Protein AF-A0A9W8Y9U1-F1 (afdb_monomer)

Sequence (258 aa):
MAREEGDQTRKAERTRAEEEEQRQRAAAEAEKAAKKREEEEEEVEKRRVAREKAVRAREAQRRAAEQERIATEQKRNEAEERLRQLKEARAEQKSRQAAQRARQEQEQAAAERLRRDREREAEQRSSHRVLRQARWERQAAARERLLRLNILLGEQRQAAPRQKRRPEAERRRQHAEAKSESTVPVRPEFPPQTQTQRSGEECDHRQLLWLWKKGRTDCDVCGKMCAKSSFCCPKCGMAVCQTCKDRLGVHVVKSPMD

Mean predicted aligned error: 19.16 Å

Organism: NCBI:txid798079

Secondary structure (DSSP, 8-state):
-HHHHHHHHHHHHHHHHHHHHHHHHHHHHHHHHHHHHHHHHHHHHHHHHHHHHHHHHHHHHHHHHHHHHHHHHHHHHHHHHHHHHHHHHHHHHHHHHHHHHHHHHHHHHHHHHHHHHHHHHHHHHHHHHHHHHHHHHHHHHHHHHHHHHHHHHHHHHHHHHHHHHHHHHHHHHHHHHHHTT-----PPPPPPP-----------TTSS-PEEEES-EE-TTT--EESSEEEE-TTT--EE-HHHHHHHTPPPPPPTT-

Radius of gyration: 80.62 Å; Cα contacts (8 Å, |Δi|>4): 102; chains: 1; bounding box: 151×54×227 Å

Foldseek 3Di:
DVVVVVVVVVVVVVVVVVVVVVVVVVVVVVVVVVVVVVVVVVVVVVVVVVVVVVVVVVVVVVVVVVVVVVVVVVVVVVVVVVVVVVVVVVVVVVVVVVVVVVVVVVVVVVVVVVVVVVVVVVVVVVVVVVVVVVVVVVVVVVVVVVVVVVVVVVVVVVVVVVVVVVVVVVVVVVVVVVVVPDDDDDDDDDDDDDDDDQPPDPDPPAEAAWDKDAAWDAQPPPRDTDHGIWTAGPRPRHTHDPVVCVVSNHDHDDDPPD

pLDDT: mean 83.18, std 16.84, range [37.16, 98.5]

Structure (mmCIF, N/CA/C/O backbone):
data_AF-A0A9W8Y9U1-F1
#
_entry.id   AF-A0A9W8Y9U1-F1
#
loop_
_atom_site.group_PDB
_atom_site.id
_atom_site.type_symbol
_atom_site.label_atom_id
_atom_site.label_alt_id
_atom_site.label_comp_id
_atom_site.label_asym_id
_atom_site.label_entity_id
_atom_site.label_seq_id
_atom_site.pdbx_PDB_ins_code
_atom_site.Cartn_x
_atom_site.Cartn_y
_atom_site.Cartn_z
_atom_site.occupancy
_atom_site.B_iso_or_equiv
_atom_site.auth_seq_id
_atom_site.auth_comp_id
_atom_site.auth_asym_id
_atom_site.auth_atom_id
_atom_site.pdbx_PDB_model_num
ATOM 1 N N . MET A 1 1 ? -70.776 -7.104 120.347 1.00 49.41 1 MET A N 1
ATOM 2 C CA . MET A 1 1 ? -69.748 -6.238 119.734 1.00 49.41 1 MET A CA 1
ATOM 3 C C . MET A 1 1 ? -68.553 -7.028 119.184 1.00 49.41 1 MET A C 1
ATOM 5 O O . MET A 1 1 ? -68.219 -6.812 118.035 1.00 49.41 1 MET A O 1
ATOM 9 N N . ALA A 1 2 ? -68.012 -8.053 119.863 1.00 51.94 2 ALA A N 1
ATOM 10 C CA . ALA A 1 2 ? -66.892 -8.863 119.327 1.00 51.94 2 ALA A CA 1
ATOM 11 C C . ALA A 1 2 ? -67.174 -9.715 118.054 1.00 51.94 2 ALA A C 1
ATOM 13 O O . ALA A 1 2 ? -66.244 -10.215 117.431 1.00 51.94 2 ALA A O 1
ATOM 14 N N . ARG A 1 3 ? -68.442 -9.917 117.650 1.00 51.28 3 ARG A N 1
ATOM 15 C CA . ARG A 1 3 ? -68.796 -10.656 116.414 1.00 51.28 3 ARG A CA 1
ATOM 16 C C . ARG A 1 3 ? -68.834 -9.776 115.157 1.00 51.28 3 ARG A C 1
ATOM 18 O O . ARG A 1 3 ? -68.636 -10.298 114.070 1.00 51.28 3 ARG A O 1
ATOM 25 N N . GLU A 1 4 ? -69.039 -8.467 115.296 1.00 55.41 4 GLU A N 1
ATOM 26 C CA . GLU A 1 4 ? -69.086 -7.537 114.153 1.00 55.41 4 GLU A CA 1
ATOM 27 C C . GLU A 1 4 ? -67.677 -7.158 113.666 1.00 55.41 4 GLU A C 1
ATOM 29 O O . GLU A 1 4 ? -67.461 -6.992 112.467 1.00 55.41 4 GLU A O 1
ATOM 34 N N . GLU A 1 5 ? -66.687 -7.133 114.563 1.00 55.41 5 GLU A N 1
ATOM 35 C CA . GLU A 1 5 ? -65.272 -6.905 114.225 1.00 55.41 5 GLU A CA 1
ATOM 36 C C . GLU A 1 5 ? -64.649 -8.094 113.458 1.00 55.41 5 GLU A C 1
ATOM 38 O O . GLU A 1 5 ? -63.798 -7.910 112.582 1.00 55.41 5 GLU A O 1
ATOM 43 N N . GLY A 1 6 ? -65.124 -9.320 113.714 1.00 58.50 6 GLY A N 1
ATOM 44 C CA . GLY A 1 6 ? -64.719 -10.536 112.992 1.00 58.50 6 GLY A CA 1
ATOM 45 C C . GLY A 1 6 ? -65.244 -10.625 111.550 1.00 58.50 6 GLY A C 1
ATOM 46 O O . GLY A 1 6 ? -64.582 -11.190 110.680 1.00 58.50 6 GLY A O 1
ATOM 47 N N . ASP A 1 7 ? -66.410 -10.039 111.262 1.00 62.06 7 ASP A N 1
ATOM 48 C CA . ASP A 1 7 ? -66.972 -10.004 109.903 1.00 62.06 7 ASP A CA 1
ATOM 49 C C . ASP A 1 7 ? -66.398 -8.854 109.062 1.00 62.06 7 ASP A C 1
ATOM 51 O O . ASP A 1 7 ? -66.252 -8.987 107.844 1.00 62.06 7 ASP A O 1
ATOM 55 N N . GLN A 1 8 ? -66.011 -7.740 109.692 1.00 67.81 8 GLN A N 1
ATOM 56 C CA . GLN A 1 8 ? -65.302 -6.651 109.012 1.00 67.81 8 GLN A CA 1
ATOM 57 C C . GLN A 1 8 ? -63.874 -7.051 108.611 1.00 67.81 8 GLN A C 1
ATOM 59 O O . GLN A 1 8 ? -63.443 -6.733 107.502 1.00 67.81 8 GLN A O 1
ATOM 64 N N . THR A 1 9 ? -63.169 -7.815 109.450 1.00 70.19 9 THR A N 1
ATOM 65 C CA . THR A 1 9 ? -61.833 -8.348 109.125 1.00 70.19 9 THR A CA 1
ATOM 66 C C . THR A 1 9 ? -61.877 -9.372 107.987 1.00 70.19 9 THR A C 1
ATOM 68 O O . THR A 1 9 ? -61.087 -9.264 107.053 1.00 70.19 9 THR A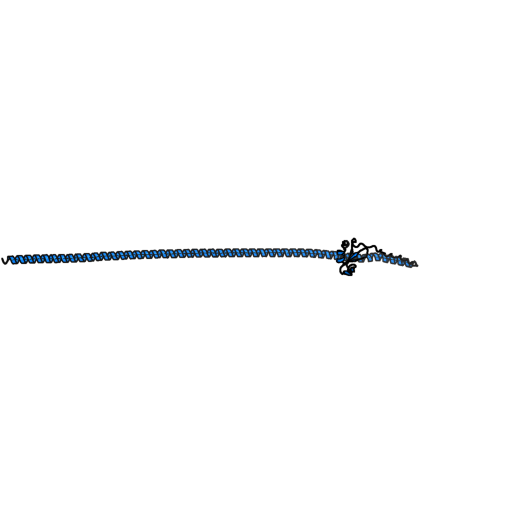 O 1
ATOM 71 N N . ARG A 1 10 ? -62.869 -10.275 107.957 1.00 73.69 10 ARG A N 1
ATOM 72 C CA . ARG A 1 10 ? -63.063 -11.227 106.840 1.00 73.69 10 ARG A CA 1
ATOM 73 C C . ARG A 1 10 ? -63.436 -10.559 105.515 1.00 73.69 10 ARG A C 1
ATOM 75 O O . ARG A 1 10 ? -63.018 -11.023 104.456 1.00 73.69 10 ARG A O 1
ATOM 82 N N . LYS A 1 11 ? -64.224 -9.478 105.547 1.00 78.25 11 LYS A N 1
ATOM 83 C CA . LYS A 1 11 ? -64.520 -8.678 104.346 1.00 78.25 11 LYS A CA 1
ATOM 84 C C . LYS A 1 11 ? -63.275 -7.952 103.837 1.00 78.25 11 LYS A C 1
ATOM 86 O O . LYS A 1 11 ? -63.028 -7.989 102.638 1.00 78.25 11 LYS A O 1
ATOM 91 N N . ALA A 1 12 ? -62.474 -7.375 104.734 1.00 79.06 12 ALA A N 1
ATOM 92 C CA . ALA A 1 12 ? -61.214 -6.722 104.381 1.00 79.06 12 ALA A CA 1
ATOM 93 C C . ALA A 1 12 ? -60.161 -7.706 103.827 1.00 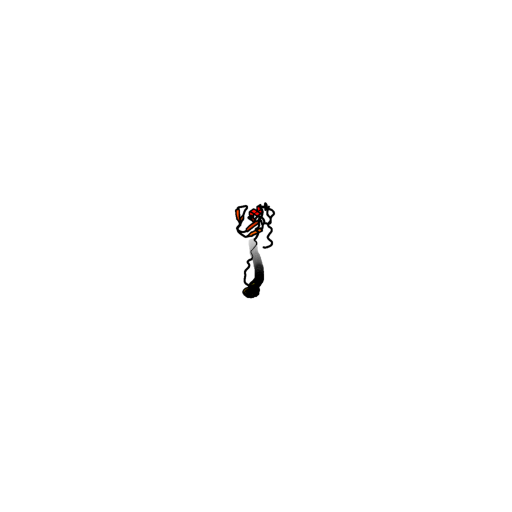79.06 12 ALA A C 1
ATOM 95 O O . ALA A 1 12 ? -59.418 -7.362 102.909 1.00 79.06 12 ALA A O 1
ATOM 96 N N . GLU A 1 13 ? -60.102 -8.938 104.342 1.00 78.50 13 GLU A N 1
ATOM 97 C CA . GLU A 1 13 ? -59.244 -9.998 103.792 1.00 78.50 13 GLU A CA 1
ATOM 98 C C . GLU A 1 13 ? -59.702 -10.453 102.402 1.00 78.50 13 GLU A C 1
ATOM 100 O O . GLU A 1 13 ? -58.865 -10.622 101.518 1.00 78.50 13 GLU A O 1
ATOM 105 N N . ARG A 1 14 ? -61.016 -10.575 102.162 1.00 81.06 14 ARG A N 1
ATOM 106 C CA . ARG A 1 14 ? -61.550 -10.889 100.824 1.00 81.06 14 ARG A CA 1
ATOM 107 C C . ARG A 1 14 ? -61.250 -9.799 99.801 1.00 81.06 14 ARG A C 1
ATOM 109 O O . ARG A 1 14 ? -60.803 -10.126 98.710 1.00 81.06 14 ARG A O 1
ATOM 116 N N . THR A 1 15 ? -61.413 -8.525 100.157 1.00 81.75 15 THR A N 1
ATOM 117 C CA . THR A 1 15 ? -61.074 -7.418 99.247 1.00 81.75 15 THR A CA 1
ATOM 118 C C . THR A 1 15 ? -59.578 -7.363 98.944 1.00 81.75 15 THR A C 1
ATOM 120 O O . THR A 1 15 ? -59.203 -7.095 97.812 1.00 81.75 15 THR A O 1
ATOM 123 N N . ARG A 1 16 ? -58.710 -7.675 99.919 1.00 82.69 16 ARG A N 1
ATOM 124 C CA . ARG A 1 16 ? -57.258 -7.763 99.682 1.00 82.69 16 ARG A CA 1
ATOM 125 C C . ARG A 1 16 ? -56.893 -8.938 98.780 1.00 82.69 16 ARG A C 1
ATOM 127 O O . ARG A 1 16 ? -56.064 -8.763 97.897 1.00 82.69 16 ARG A O 1
ATOM 134 N N . ALA A 1 17 ? -57.528 -10.095 98.964 1.00 84.31 17 ALA A N 1
ATOM 135 C CA . ALA A 1 17 ? -57.327 -11.254 98.098 1.00 84.31 17 ALA A CA 1
ATOM 136 C C . ALA A 1 17 ? -57.801 -10.983 96.657 1.00 84.31 17 ALA A C 1
ATOM 138 O O . ALA A 1 17 ? -57.104 -11.335 95.712 1.00 84.31 17 ALA A O 1
ATOM 139 N N . GLU A 1 18 ? -58.937 -10.302 96.480 1.00 86.25 18 GLU A N 1
ATOM 140 C CA . GLU A 1 18 ? -59.442 -9.890 95.162 1.00 86.25 18 GLU A CA 1
ATOM 141 C C . GLU A 1 18 ? -58.549 -8.825 94.502 1.00 86.25 18 GLU A C 1
ATOM 143 O O . GLU A 1 18 ? -58.272 -8.912 93.306 1.00 86.25 18 GLU A O 1
ATOM 148 N N . GLU A 1 19 ? -58.045 -7.846 95.261 1.00 87.19 19 GLU A N 1
ATOM 149 C CA . GLU A 1 19 ? -57.072 -6.862 94.767 1.00 87.19 19 GLU A CA 1
ATOM 150 C C . GLU A 1 19 ? -55.729 -7.508 94.399 1.00 87.19 19 GLU A C 1
ATOM 152 O O . GLU A 1 19 ? -55.114 -7.126 93.402 1.00 87.19 19 GLU A O 1
ATOM 157 N N . GLU A 1 20 ? -55.260 -8.488 95.171 1.00 86.94 20 GLU A N 1
ATOM 158 C CA . GLU A 1 20 ? -54.034 -9.231 94.882 1.00 86.94 20 GLU A CA 1
ATOM 159 C C . GLU A 1 20 ? -54.205 -10.123 93.647 1.00 86.94 20 GLU A C 1
ATOM 161 O O . GLU A 1 20 ? -53.338 -10.129 92.773 1.00 86.94 20 GLU A O 1
ATOM 166 N N . GLU A 1 21 ? -55.357 -10.780 93.493 1.00 89.25 21 GLU A N 1
ATOM 167 C CA . GLU A 1 21 ? -55.693 -11.546 92.293 1.00 89.25 21 GLU A CA 1
ATOM 168 C C . GLU A 1 21 ? -55.817 -10.638 91.055 1.00 89.25 21 GLU A C 1
ATOM 170 O O . GLU A 1 21 ? -55.305 -10.970 89.982 1.00 89.25 21 GLU A O 1
ATOM 175 N N . GLN A 1 22 ? -56.423 -9.452 91.184 1.00 88.81 22 GLN A N 1
ATOM 176 C CA . GLN A 1 22 ? -56.459 -8.459 90.106 1.00 88.81 22 GLN A CA 1
ATOM 177 C C . GLN A 1 22 ? -55.060 -7.953 89.743 1.00 88.81 22 GLN A C 1
ATOM 179 O O . GLN A 1 22 ? -54.748 -7.837 88.557 1.00 88.81 22 GLN A O 1
ATOM 184 N N . ARG A 1 23 ? -54.190 -7.707 90.730 1.00 88.81 23 ARG A N 1
ATOM 185 C CA . ARG A 1 23 ? -52.787 -7.328 90.490 1.00 88.81 23 ARG A CA 1
ATOM 186 C C . ARG A 1 23 ? -52.011 -8.444 89.799 1.00 88.81 23 ARG A C 1
ATOM 188 O O . ARG A 1 23 ? -51.252 -8.152 88.880 1.00 88.81 23 ARG A O 1
ATOM 195 N N . GLN A 1 24 ? -52.227 -9.704 90.176 1.00 90.06 24 GLN A N 1
ATOM 196 C CA . GLN A 1 24 ? -51.600 -10.856 89.522 1.00 90.06 24 GLN A CA 1
ATOM 197 C C . GLN A 1 24 ? -52.074 -11.017 88.071 1.00 90.06 24 GLN A C 1
ATOM 199 O O . GLN A 1 24 ? -51.258 -11.246 87.180 1.00 90.06 24 GLN A O 1
ATOM 204 N N . ARG A 1 25 ? -53.372 -10.829 87.801 1.00 89.69 25 ARG A N 1
ATOM 205 C CA . ARG A 1 25 ? -53.921 -10.852 86.435 1.00 89.69 25 ARG A CA 1
ATOM 206 C C . ARG A 1 25 ? -53.383 -9.700 85.587 1.00 89.69 25 ARG A C 1
ATOM 208 O O . ARG A 1 25 ? -52.950 -9.941 84.463 1.00 89.69 25 ARG A O 1
ATOM 215 N N . ALA A 1 26 ? -53.341 -8.487 86.137 1.00 90.25 26 ALA A N 1
ATOM 216 C CA . ALA A 1 26 ? -52.780 -7.320 85.460 1.00 90.25 26 ALA A CA 1
ATOM 217 C C . ALA A 1 26 ? -51.275 -7.482 85.184 1.00 90.25 26 ALA A C 1
ATOM 219 O O . ALA A 1 26 ? -50.813 -7.137 84.098 1.00 90.25 26 ALA A O 1
ATOM 220 N N . ALA A 1 27 ? -50.513 -8.057 86.121 1.00 91.62 27 ALA A N 1
ATOM 221 C CA . ALA A 1 27 ? -49.096 -8.360 85.928 1.00 91.62 27 ALA A CA 1
ATOM 222 C C . ALA A 1 27 ? -48.879 -9.415 84.828 1.00 91.62 27 ALA A C 1
ATOM 224 O O . ALA A 1 27 ? -48.052 -9.211 83.942 1.00 91.62 27 ALA A O 1
ATOM 225 N N . ALA A 1 28 ? -49.667 -10.495 84.824 1.00 91.75 28 ALA A N 1
ATOM 226 C CA . ALA A 1 28 ? -49.590 -11.533 83.795 1.00 91.75 28 ALA A CA 1
ATOM 227 C C . ALA A 1 28 ? -50.020 -11.029 82.403 1.00 91.75 28 ALA A C 1
ATOM 229 O O . ALA A 1 28 ? -49.477 -11.463 81.385 1.00 91.75 28 ALA A O 1
ATOM 230 N N . GLU A 1 29 ? -50.993 -10.117 82.330 1.00 91.69 29 GLU A N 1
ATOM 231 C CA . GLU A 1 29 ? -51.394 -9.472 81.076 1.00 91.69 29 GLU A CA 1
ATOM 232 C C . GLU A 1 29 ? -50.320 -8.498 80.575 1.00 91.69 29 GLU A C 1
ATOM 234 O O . GLU A 1 29 ? -49.991 -8.515 79.388 1.00 91.69 29 GLU A O 1
ATOM 239 N N . ALA A 1 30 ? -49.709 -7.719 81.473 1.00 92.88 30 ALA A N 1
ATOM 240 C CA . ALA A 1 30 ? -48.597 -6.834 81.141 1.00 92.88 30 ALA A CA 1
ATOM 241 C C . ALA A 1 30 ? -47.371 -7.612 80.631 1.00 92.88 30 ALA A C 1
ATOM 243 O O . ALA A 1 30 ? -46.763 -7.202 79.643 1.00 92.88 30 ALA A O 1
ATOM 244 N N . GLU A 1 31 ? -47.044 -8.760 81.232 1.00 91.56 31 GLU A N 1
ATOM 245 C CA . GLU A 1 31 ? -45.946 -9.626 80.783 1.00 91.56 31 GLU A CA 1
ATOM 246 C C . GLU A 1 31 ? -46.227 -10.231 79.398 1.00 91.56 31 GLU A C 1
ATOM 248 O O . GLU A 1 31 ? -45.376 -10.183 78.507 1.00 91.56 31 GLU A O 1
ATOM 253 N N . LYS A 1 32 ? -47.452 -10.724 79.161 1.00 94.19 32 LYS A N 1
ATOM 254 C CA . LYS A 1 32 ? -47.872 -11.206 77.832 1.00 94.19 32 LYS A CA 1
ATOM 255 C C . LYS A 1 32 ? -47.839 -10.096 76.782 1.00 94.19 32 LYS A C 1
ATOM 257 O O . LYS A 1 32 ? -47.430 -10.343 75.648 1.00 94.19 32 LYS A O 1
ATOM 262 N N . ALA A 1 33 ? -48.255 -8.884 77.143 1.00 94.31 33 ALA A N 1
ATOM 263 C CA . ALA A 1 33 ? -48.213 -7.730 76.254 1.00 94.31 33 ALA A CA 1
ATOM 264 C C . ALA A 1 33 ? -46.772 -7.300 75.940 1.00 94.31 33 ALA A C 1
ATOM 266 O O . ALA A 1 33 ? -46.481 -6.985 74.787 1.00 94.31 33 ALA A O 1
ATOM 267 N N . ALA A 1 34 ? -45.868 -7.325 76.925 1.00 93.56 34 ALA A N 1
ATOM 268 C CA . ALA A 1 34 ? -44.450 -7.030 76.730 1.00 93.56 34 ALA A CA 1
ATOM 269 C C . ALA A 1 34 ? -43.789 -8.056 75.799 1.00 93.56 34 ALA A C 1
ATOM 271 O O . ALA A 1 34 ? -43.178 -7.672 74.806 1.00 93.56 34 ALA A O 1
ATOM 272 N N . LYS A 1 35 ? -44.013 -9.352 76.045 1.00 94.62 35 LYS A N 1
ATOM 273 C CA . LYS A 1 35 ? -43.464 -10.427 75.212 1.00 94.62 35 LYS A CA 1
ATOM 274 C C . LYS A 1 35 ? -43.963 -10.363 73.767 1.00 94.62 35 LYS A C 1
ATOM 276 O O . LYS A 1 35 ? -43.184 -10.520 72.836 1.00 94.62 35 LYS A O 1
ATOM 281 N N . LYS A 1 36 ? -45.248 -10.054 73.566 1.00 95.25 36 LYS A N 1
ATOM 282 C CA . LYS A 1 36 ? -45.816 -9.878 72.222 1.00 95.25 36 LYS A CA 1
ATOM 283 C C . LYS A 1 36 ? -45.194 -8.692 71.473 1.00 95.25 36 LYS A C 1
ATOM 285 O O . LYS A 1 36 ? -45.015 -8.783 70.264 1.00 95.25 36 LYS A O 1
ATOM 290 N N . ARG A 1 37 ? -44.865 -7.595 72.170 1.00 95.06 37 ARG A N 1
ATOM 291 C CA . ARG A 1 37 ? -44.173 -6.440 71.568 1.00 95.06 37 ARG A CA 1
ATOM 292 C C . ARG A 1 37 ? -42.741 -6.783 71.174 1.00 95.06 37 ARG A C 1
ATOM 294 O O . ARG A 1 37 ? -42.337 -6.436 70.074 1.00 95.06 37 ARG A O 1
ATOM 301 N N . GLU A 1 38 ? -42.015 -7.497 72.028 1.00 94.56 38 GLU A N 1
ATOM 302 C CA . GLU A 1 38 ? -40.649 -7.948 71.734 1.00 94.56 38 GLU A CA 1
ATOM 303 C C . GLU A 1 38 ? -40.611 -8.894 70.519 1.00 94.56 38 GLU A C 1
ATOM 305 O O . GLU A 1 38 ? -39.808 -8.702 69.609 1.00 94.56 38 GLU A O 1
ATOM 310 N N . GLU A 1 39 ? -41.538 -9.856 70.441 1.00 95.38 39 GLU A N 1
ATOM 311 C CA . GLU A 1 39 ? -41.675 -10.754 69.283 1.00 95.38 39 GLU A CA 1
ATOM 312 C C . GLU A 1 39 ? -42.039 -9.993 67.991 1.00 95.38 39 GLU A C 1
ATOM 314 O O . GLU A 1 39 ? -41.527 -10.307 66.913 1.00 95.38 39 GLU A O 1
ATOM 319 N N . GLU A 1 40 ? -42.899 -8.973 68.079 1.00 95.31 40 GLU A N 1
ATOM 320 C CA . GLU A 1 40 ? -43.270 -8.129 66.937 1.00 95.31 40 GLU A CA 1
ATOM 321 C C . GLU A 1 40 ? -42.094 -7.261 66.459 1.00 95.31 40 GLU A C 1
ATOM 323 O O . GLU A 1 40 ? -41.848 -7.167 65.253 1.00 95.31 40 GLU A O 1
ATOM 328 N N . GLU A 1 41 ? -41.321 -6.682 67.380 1.00 96.00 41 GLU A N 1
ATOM 329 C CA . GLU A 1 41 ? -40.096 -5.938 67.068 1.00 96.00 41 GLU A CA 1
ATOM 330 C C . GLU A 1 41 ? -39.037 -6.839 66.417 1.00 96.00 41 GLU A C 1
ATOM 332 O O . GLU A 1 41 ? -38.428 -6.454 65.412 1.00 96.00 41 GLU A O 1
ATOM 337 N N . GLU A 1 42 ? -38.863 -8.068 66.912 1.00 96.19 42 GLU A N 1
ATOM 338 C CA . GLU A 1 42 ? -37.929 -9.033 66.333 1.00 96.19 42 GLU A CA 1
ATOM 339 C C . GLU A 1 42 ? -38.349 -9.456 64.911 1.00 96.19 42 GLU A C 1
ATOM 341 O O . GLU A 1 42 ? -37.510 -9.544 64.009 1.00 96.19 42 GLU A O 1
ATOM 346 N N . GLU A 1 43 ? -39.644 -9.673 64.664 1.00 96.12 43 GLU A N 1
ATOM 347 C CA . GLU A 1 43 ? -40.181 -9.954 63.324 1.00 96.12 43 GLU A CA 1
ATOM 348 C C . GLU A 1 43 ? -39.983 -8.776 62.360 1.00 96.12 43 GLU A C 1
ATOM 350 O O . GLU A 1 43 ? -39.604 -8.968 61.196 1.00 96.12 43 GLU A O 1
ATOM 355 N N . VAL A 1 44 ? -40.201 -7.543 62.825 1.00 96.94 44 VAL A N 1
ATOM 356 C CA . VAL A 1 44 ? -39.961 -6.335 62.025 1.00 96.94 44 VAL A CA 1
ATOM 357 C C . VAL A 1 44 ? -38.478 -6.209 61.674 1.00 96.94 44 VAL A C 1
ATOM 359 O O . VAL A 1 44 ? -38.152 -5.970 60.505 1.00 96.94 44 VAL A O 1
ATOM 362 N N . GLU A 1 45 ? -37.575 -6.443 62.627 1.00 95.94 45 GLU A N 1
ATOM 363 C CA . GLU A 1 45 ? -36.131 -6.380 62.387 1.00 95.94 45 GLU A CA 1
ATOM 364 C C . GLU A 1 45 ? -35.665 -7.498 61.442 1.00 95.94 45 GLU A C 1
ATOM 366 O O . GLU A 1 45 ? -34.951 -7.232 60.469 1.00 95.94 45 GLU A O 1
ATOM 371 N N . LYS A 1 46 ? -36.153 -8.735 61.616 1.00 96.94 46 LYS A N 1
ATOM 372 C CA . LYS A 1 46 ? -35.894 -9.852 60.686 1.00 96.94 46 LYS A CA 1
ATOM 373 C C . LYS A 1 46 ? -36.345 -9.519 59.267 1.00 96.94 46 LYS A C 1
ATOM 375 O O . LYS A 1 46 ? -35.599 -9.748 58.310 1.00 96.94 46 LYS A O 1
ATOM 380 N N . ARG A 1 47 ? -37.534 -8.927 59.106 1.00 96.31 47 ARG A N 1
ATOM 381 C CA . ARG A 1 47 ? -38.040 -8.477 57.798 1.00 96.31 47 ARG A CA 1
ATOM 382 C C . ARG A 1 47 ? -37.195 -7.351 57.213 1.00 96.31 47 ARG A C 1
ATOM 384 O O . ARG A 1 47 ? -36.959 -7.358 56.003 1.00 96.31 47 ARG A O 1
ATOM 391 N N . ARG A 1 48 ? -36.715 -6.409 58.031 1.00 97.00 48 ARG A N 1
ATOM 392 C CA . ARG A 1 48 ? -35.824 -5.326 57.588 1.00 97.00 48 ARG A CA 1
ATOM 393 C C . ARG A 1 48 ? -34.497 -5.881 57.078 1.00 97.00 48 ARG A C 1
ATOM 395 O O . ARG A 1 48 ? -34.123 -5.593 55.942 1.00 97.00 48 ARG A O 1
ATOM 402 N N . VAL A 1 49 ? -33.855 -6.757 57.850 1.00 97.62 49 VAL A N 1
ATOM 403 C CA . VAL A 1 49 ? -32.594 -7.412 57.473 1.00 97.62 49 VAL A CA 1
ATOM 404 C C . VAL A 1 49 ? -32.769 -8.278 56.222 1.00 97.62 49 VAL A C 1
ATOM 406 O O . VAL A 1 49 ? -31.923 -8.248 55.328 1.00 97.62 49 VAL A O 1
ATOM 409 N N . ALA A 1 50 ? -33.872 -9.024 56.103 1.00 96.81 50 ALA A N 1
ATOM 410 C CA . ALA A 1 50 ? -34.161 -9.821 54.911 1.00 96.81 50 ALA A CA 1
ATOM 411 C C . ALA A 1 50 ? -34.342 -8.943 53.661 1.00 96.81 50 ALA A C 1
ATOM 413 O O . ALA A 1 50 ? -33.803 -9.260 52.598 1.00 96.81 50 ALA A O 1
ATOM 414 N N . ARG A 1 51 ? -35.048 -7.811 53.788 1.00 96.44 51 ARG A N 1
ATOM 415 C CA . ARG A 1 51 ? -35.211 -6.835 52.700 1.00 96.44 51 ARG A CA 1
ATOM 416 C C . ARG A 1 51 ? -33.881 -6.204 52.305 1.00 96.44 51 ARG A C 1
ATOM 418 O O . ARG A 1 51 ? -33.584 -6.141 51.116 1.00 96.44 51 ARG A O 1
ATOM 425 N N . GLU A 1 52 ? -33.061 -5.798 53.267 1.00 97.00 52 GLU A N 1
ATOM 426 C CA . GLU A 1 52 ? -31.743 -5.217 52.997 1.00 97.00 52 GLU A CA 1
ATOM 427 C C . GLU A 1 52 ? -30.811 -6.220 52.301 1.00 97.00 52 GLU A C 1
ATOM 429 O O . GLU A 1 52 ? -30.188 -5.893 51.289 1.00 97.00 52 GLU A O 1
ATOM 434 N N . LYS A 1 53 ? -30.778 -7.475 52.769 1.00 97.56 53 LYS A N 1
ATOM 435 C CA . LYS A 1 53 ? -30.032 -8.559 52.111 1.00 97.56 53 LYS A CA 1
ATOM 436 C C . LYS A 1 53 ? -30.527 -8.801 50.685 1.00 97.56 53 LYS A C 1
ATOM 438 O O . LYS A 1 53 ? -29.706 -8.943 49.780 1.00 97.56 53 LYS A O 1
ATOM 443 N N . ALA A 1 54 ? -31.841 -8.796 50.458 1.00 97.69 54 ALA A N 1
ATOM 444 C CA . ALA A 1 54 ? -32.415 -8.959 49.124 1.00 97.69 54 ALA A CA 1
ATOM 445 C C . ALA A 1 54 ? -32.061 -7.791 48.184 1.00 97.69 54 ALA A C 1
ATOM 447 O O . ALA A 1 54 ? -31.764 -8.020 47.010 1.00 97.69 54 ALA A O 1
ATOM 448 N N . VAL A 1 55 ? -32.051 -6.551 48.685 1.00 98.00 55 VAL A N 1
ATOM 449 C CA . VAL A 1 55 ? -31.632 -5.370 47.911 1.00 98.00 55 VAL A CA 1
ATOM 450 C C . VAL A 1 55 ? -30.150 -5.463 47.550 1.00 98.00 55 VAL A C 1
ATOM 452 O O . VAL A 1 55 ? -29.815 -5.350 46.371 1.00 98.00 55 VAL A O 1
ATOM 455 N N . ARG A 1 56 ? -29.274 -5.768 48.516 1.00 97.50 56 ARG A N 1
ATOM 456 C CA . ARG A 1 56 ? -27.830 -5.931 48.270 1.00 97.50 56 ARG A CA 1
ATOM 457 C C . ARG A 1 56 ? -27.530 -7.060 47.285 1.00 97.50 56 ARG A C 1
ATOM 459 O O . ARG A 1 56 ? -26.700 -6.885 46.399 1.00 97.50 56 ARG A O 1
ATOM 466 N N . ALA A 1 57 ? -28.229 -8.192 47.385 1.00 97.44 57 ALA A N 1
ATOM 467 C CA . ALA A 1 57 ? -28.078 -9.299 46.442 1.00 97.44 57 ALA A CA 1
ATOM 468 C C . ALA A 1 57 ? -28.496 -8.903 45.015 1.00 97.44 57 ALA A C 1
ATOM 470 O O . ALA A 1 57 ? -27.784 -9.204 44.058 1.00 97.44 57 ALA A O 1
ATOM 471 N N . ARG A 1 58 ? -29.612 -8.175 44.860 1.00 97.62 58 ARG A N 1
ATOM 472 C CA . ARG A 1 58 ? -30.056 -7.660 43.553 1.00 97.62 58 ARG A CA 1
ATOM 473 C C . ARG A 1 58 ? -29.090 -6.630 42.975 1.00 97.62 58 ARG A C 1
ATOM 475 O O . ARG A 1 58 ? -28.861 -6.627 41.769 1.00 97.62 58 ARG A O 1
ATOM 482 N N . GLU A 1 59 ? -28.528 -5.761 43.805 1.00 97.88 59 GLU A N 1
ATOM 483 C CA . GLU A 1 59 ? -27.539 -4.778 43.364 1.00 97.88 59 GLU A CA 1
ATOM 484 C C . GLU A 1 59 ? -26.231 -5.452 42.929 1.00 97.88 59 GLU A C 1
ATOM 486 O O . GLU A 1 59 ? -25.707 -5.138 41.862 1.00 97.88 59 GLU A O 1
ATOM 491 N N . ALA A 1 60 ? -25.753 -6.442 43.688 1.00 97.69 60 ALA A N 1
ATOM 492 C CA . ALA A 1 60 ? -24.593 -7.245 43.310 1.00 97.69 60 ALA A CA 1
ATOM 493 C C . ALA A 1 60 ? -24.816 -7.977 41.975 1.00 97.69 60 ALA A C 1
ATOM 495 O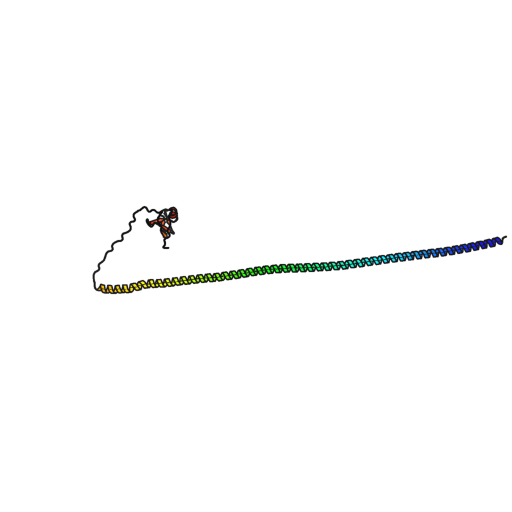 O . ALA A 1 60 ? -23.943 -7.948 41.110 1.00 97.69 60 ALA A O 1
ATOM 496 N N . GLN A 1 61 ? -26.005 -8.556 41.764 1.00 97.12 61 GLN A N 1
ATOM 497 C CA . GLN A 1 61 ? -26.370 -9.175 40.485 1.00 97.12 61 GLN A CA 1
ATOM 498 C C . GLN A 1 61 ? -26.381 -8.169 39.327 1.00 97.12 61 GLN A C 1
ATOM 500 O O . GLN A 1 61 ? -25.886 -8.483 38.247 1.00 97.12 61 GLN A O 1
ATOM 505 N N . ARG A 1 62 ? -26.899 -6.951 39.537 1.00 97.88 62 ARG A N 1
ATOM 506 C CA . ARG A 1 62 ? -26.883 -5.894 38.511 1.00 97.88 62 ARG A CA 1
ATOM 507 C C . ARG A 1 62 ? -25.462 -5.488 38.137 1.00 97.88 62 ARG A C 1
ATOM 509 O O . ARG A 1 62 ? -25.160 -5.432 36.952 1.00 97.88 62 ARG A O 1
ATOM 516 N N . ARG A 1 63 ? -24.593 -5.270 39.128 1.00 97.88 63 ARG A N 1
ATOM 517 C CA . ARG A 1 63 ? -23.183 -4.920 38.894 1.00 97.88 63 ARG A CA 1
ATOM 518 C C . ARG A 1 63 ? -22.439 -6.033 38.155 1.00 97.88 63 ARG A C 1
ATOM 520 O O . ARG A 1 63 ? -21.701 -5.743 37.222 1.00 97.88 63 ARG A O 1
ATOM 527 N N . ALA A 1 64 ? -22.666 -7.295 38.524 1.00 98.12 64 ALA A N 1
ATOM 528 C CA . ALA A 1 64 ? -22.069 -8.434 37.828 1.00 98.12 64 ALA A CA 1
ATOM 529 C C . ALA A 1 64 ? -22.530 -8.515 36.361 1.00 98.12 64 ALA A C 1
ATOM 531 O O . ALA A 1 64 ? -21.702 -8.649 35.464 1.00 98.12 64 ALA A O 1
ATOM 532 N N . ALA A 1 65 ? -23.833 -8.353 36.106 1.00 97.94 65 ALA A N 1
ATOM 533 C CA . ALA A 1 65 ? -24.379 -8.353 34.749 1.00 97.94 65 ALA A CA 1
ATOM 534 C C . ALA A 1 65 ? -23.886 -7.160 33.907 1.00 97.94 65 ALA A C 1
ATOM 536 O O . ALA A 1 65 ? -23.675 -7.289 32.703 1.00 97.94 65 ALA A O 1
ATOM 537 N N . GLU A 1 66 ? -23.694 -5.992 34.519 1.00 97.94 66 GLU A N 1
ATOM 538 C CA . GLU A 1 66 ? -23.127 -4.817 33.854 1.00 97.94 66 GLU A CA 1
ATOM 539 C C . GLU A 1 66 ? -21.650 -5.025 33.499 1.00 97.94 66 GLU A C 1
ATOM 541 O O . GLU A 1 66 ? -21.251 -4.764 32.364 1.00 97.94 66 GLU A O 1
ATOM 546 N N . GLN A 1 67 ? -20.853 -5.576 34.419 1.00 97.94 67 GLN A N 1
ATOM 547 C CA . GLN A 1 67 ? -19.457 -5.929 34.146 1.00 97.94 67 GLN A CA 1
ATOM 548 C C . GLN A 1 67 ? -19.333 -6.964 33.027 1.00 97.94 67 GLN A C 1
ATOM 550 O O . GLN A 1 67 ? -18.456 -6.837 32.174 1.00 97.94 67 GLN A O 1
ATOM 555 N N . GLU A 1 68 ? -20.227 -7.952 32.982 1.00 97.81 68 GLU A N 1
ATOM 556 C CA . GLU A 1 68 ? -20.260 -8.929 31.896 1.00 97.81 68 GLU A CA 1
ATOM 557 C C . GLU A 1 68 ? -20.553 -8.258 30.547 1.00 97.81 68 GLU A C 1
ATOM 559 O O . GLU A 1 68 ? -19.840 -8.504 29.573 1.00 97.81 68 GLU A O 1
ATOM 564 N N . ARG A 1 69 ? -21.526 -7.337 30.490 1.00 98.31 69 ARG A N 1
ATOM 565 C CA . ARG A 1 69 ? -21.821 -6.566 29.271 1.00 98.31 69 ARG A CA 1
ATOM 566 C C . ARG A 1 69 ? -20.611 -5.770 28.801 1.00 98.31 69 ARG A C 1
ATOM 568 O O . ARG A 1 69 ? -20.222 -5.909 27.643 1.00 98.31 69 ARG A O 1
ATOM 575 N N . ILE A 1 70 ? -19.974 -5.022 29.700 1.00 98.00 70 ILE A N 1
ATOM 576 C CA . ILE A 1 70 ? -18.769 -4.245 29.382 1.00 98.00 70 ILE A CA 1
ATOM 577 C C . ILE A 1 70 ? -17.658 -5.169 28.868 1.00 98.00 70 ILE A C 1
ATOM 579 O O . ILE A 1 70 ? -17.056 -4.885 27.836 1.00 98.00 70 ILE A O 1
ATOM 583 N N . ALA A 1 71 ? -17.424 -6.309 29.521 1.00 98.12 71 ALA A N 1
ATOM 584 C CA . ALA A 1 71 ? -16.407 -7.267 29.091 1.00 98.12 71 ALA A CA 1
ATOM 585 C C . ALA A 1 71 ? -16.711 -7.863 27.704 1.00 98.12 71 ALA A C 1
ATOM 587 O O . ALA A 1 71 ? -15.799 -8.059 26.898 1.00 98.12 71 ALA A O 1
ATOM 588 N N . THR A 1 72 ? -17.980 -8.150 27.395 1.00 97.50 72 THR A N 1
ATOM 589 C CA . THR A 1 72 ? -18.372 -8.635 26.061 1.00 97.50 72 THR A CA 1
ATOM 590 C C . THR A 1 72 ? -18.212 -7.564 24.985 1.00 97.50 72 THR A C 1
ATOM 592 O O . THR A 1 72 ? -17.736 -7.867 23.890 1.00 97.50 72 THR A O 1
ATOM 595 N N . GLU A 1 73 ? -18.543 -6.312 25.297 1.00 97.94 73 GLU A N 1
ATOM 596 C CA . GLU A 1 73 ? -18.396 -5.182 24.384 1.00 97.94 73 GLU A CA 1
ATOM 597 C C . GLU A 1 73 ? -16.921 -4.867 24.114 1.00 97.94 73 GLU A C 1
ATOM 599 O O . GLU A 1 73 ? -16.530 -4.714 22.959 1.00 97.94 73 GLU A O 1
ATOM 604 N N . GLN A 1 74 ? -16.074 -4.883 25.147 1.00 98.31 74 GLN A N 1
ATOM 605 C CA . GLN A 1 74 ? -14.623 -4.742 25.003 1.00 98.31 74 GLN A CA 1
ATOM 606 C C . GLN A 1 74 ? -14.041 -5.827 24.095 1.00 98.31 74 GLN A C 1
ATOM 608 O O . GLN A 1 74 ? -13.368 -5.507 23.118 1.00 98.31 74 GLN A O 1
ATOM 613 N N . LYS A 1 75 ? -14.376 -7.103 24.333 1.00 98.31 75 LYS A N 1
ATOM 614 C CA . LYS A 1 75 ? -13.926 -8.214 23.475 1.00 98.31 75 LYS A CA 1
ATOM 615 C C . LYS A 1 75 ? -14.370 -8.050 22.023 1.00 98.31 75 LYS A C 1
ATOM 617 O O . LYS A 1 75 ? -13.617 -8.379 21.107 1.00 98.31 75 LYS A O 1
ATOM 622 N N . ARG A 1 76 ? -15.588 -7.551 21.799 1.00 98.44 76 ARG A N 1
ATOM 623 C CA . ARG A 1 76 ? -16.092 -7.263 20.453 1.00 98.44 76 ARG A CA 1
ATOM 624 C C . ARG A 1 76 ? -15.298 -6.135 19.794 1.00 98.44 76 ARG A C 1
ATOM 626 O O . ARG A 1 76 ? -14.859 -6.305 18.660 1.00 98.44 76 ARG A O 1
ATOM 633 N N . ASN A 1 77 ? -15.082 -5.029 20.499 1.00 98.25 77 ASN A N 1
ATOM 634 C CA . ASN A 1 77 ? -14.335 -3.882 19.985 1.00 98.25 77 ASN A CA 1
ATOM 635 C C . ASN A 1 77 ? -12.882 -4.257 19.659 1.00 98.25 77 ASN A C 1
ATOM 637 O O . ASN A 1 77 ? -12.398 -3.934 18.576 1.00 98.25 77 ASN A O 1
ATOM 641 N N . GLU A 1 78 ? -12.220 -5.028 20.525 1.00 98.50 78 GLU A N 1
ATOM 642 C CA . GLU A 1 78 ? -10.877 -5.561 20.268 1.00 98.50 78 GLU A CA 1
ATOM 643 C C . GLU A 1 78 ? -10.839 -6.470 19.030 1.00 98.50 78 GLU A C 1
ATOM 645 O O . GLU A 1 78 ? -9.908 -6.401 18.226 1.00 98.50 78 GLU A O 1
ATOM 650 N N . ALA A 1 79 ? -11.848 -7.326 18.839 1.00 98.31 79 ALA A N 1
ATOM 651 C CA . ALA A 1 79 ? -11.936 -8.180 17.656 1.00 98.31 79 ALA A CA 1
ATOM 652 C C . ALA A 1 79 ? -12.143 -7.360 16.369 1.00 98.31 79 ALA A C 1
ATOM 654 O O . ALA A 1 79 ? -11.525 -7.651 15.340 1.00 98.31 79 ALA A O 1
ATOM 655 N N . GLU A 1 80 ? -12.977 -6.320 16.423 1.00 98.25 80 GLU A N 1
ATOM 656 C CA . GLU A 1 80 ? -13.179 -5.394 15.309 1.00 98.25 80 GLU A CA 1
ATOM 657 C C . GLU A 1 80 ? -11.900 -4.609 14.985 1.00 98.25 80 GLU A C 1
ATOM 659 O O . GLU A 1 80 ? -11.558 -4.462 13.808 1.00 98.25 80 GLU A O 1
ATOM 664 N N . GLU A 1 81 ? -11.152 -4.161 15.994 1.00 98.31 81 GLU A N 1
ATOM 665 C CA . GLU A 1 81 ? -9.872 -3.477 15.809 1.00 98.31 81 GLU A CA 1
ATOM 666 C C . GLU A 1 81 ? -8.828 -4.397 15.165 1.00 98.31 81 GLU A C 1
ATOM 668 O O . GLU A 1 81 ? -8.220 -4.026 14.159 1.00 98.31 81 GLU A O 1
ATOM 673 N N . ARG A 1 82 ? -8.692 -5.640 15.646 1.00 98.50 82 ARG A N 1
ATOM 674 C CA . ARG A 1 82 ? -7.818 -6.648 15.020 1.00 98.50 82 ARG A CA 1
ATOM 675 C C . ARG A 1 82 ? -8.190 -6.883 13.560 1.00 98.50 82 ARG A C 1
ATOM 677 O O . ARG A 1 82 ? -7.316 -6.979 12.700 1.00 98.50 82 ARG A O 1
ATOM 684 N N . LEU A 1 83 ? -9.485 -6.942 13.249 1.00 98.31 83 LEU A N 1
ATOM 685 C CA . LEU A 1 83 ? -9.943 -7.090 11.871 1.00 98.31 83 LEU A CA 1
ATOM 686 C C . LEU A 1 83 ? -9.589 -5.866 11.012 1.00 98.31 83 LEU A C 1
ATOM 688 O O . LEU A 1 83 ? -9.221 -6.033 9.846 1.00 98.31 83 LEU A O 1
ATOM 692 N N . ARG A 1 84 ? -9.685 -4.647 11.558 1.00 98.50 84 ARG A N 1
ATOM 693 C CA . ARG A 1 84 ? -9.253 -3.419 10.869 1.00 98.50 84 ARG A CA 1
ATOM 694 C C . ARG A 1 84 ? -7.749 -3.442 10.598 1.00 98.50 84 ARG A C 1
ATOM 696 O O . ARG A 1 84 ? -7.367 -3.272 9.443 1.00 98.50 84 ARG A O 1
ATOM 703 N N . GLN A 1 85 ? -6.932 -3.769 11.598 1.00 98.50 85 GLN A N 1
ATOM 704 C CA . GLN A 1 85 ? -5.476 -3.885 11.459 1.00 98.50 85 GLN A CA 1
ATOM 705 C C . GLN A 1 85 ? -5.082 -4.928 10.399 1.00 98.50 85 GLN A C 1
ATOM 707 O O . GLN A 1 85 ? -4.239 -4.664 9.546 1.00 98.50 85 GLN A O 1
ATOM 712 N N . LEU A 1 86 ? -5.743 -6.092 10.371 1.00 98.50 86 LEU A N 1
ATOM 713 C CA . LEU A 1 86 ? -5.501 -7.113 9.343 1.00 98.50 86 LEU A CA 1
ATOM 714 C C . LEU A 1 86 ? -5.873 -6.633 7.932 1.00 98.50 86 LEU A C 1
ATOM 716 O O . LEU A 1 86 ? -5.176 -6.946 6.963 1.00 98.50 86 LEU A O 1
ATOM 720 N N . LYS A 1 87 ? -6.973 -5.883 7.791 1.00 98.44 87 LYS A N 1
ATOM 721 C CA . LYS A 1 87 ? -7.377 -5.301 6.501 1.00 98.44 87 LYS A CA 1
ATOM 722 C C . LYS A 1 87 ? -6.376 -4.250 6.027 1.00 98.44 87 LYS A C 1
ATOM 724 O O . LYS A 1 87 ? -6.022 -4.268 4.849 1.00 98.44 87 LYS A O 1
ATOM 729 N N . GLU A 1 88 ? -5.912 -3.388 6.925 1.00 98.38 88 GLU A N 1
ATOM 730 C CA . GLU A 1 88 ? -4.907 -2.364 6.639 1.00 98.38 88 GLU A CA 1
ATOM 731 C C . GLU A 1 88 ? -3.567 -2.991 6.245 1.00 98.38 88 GLU A C 1
ATOM 733 O O . GLU A 1 88 ? -3.064 -2.708 5.160 1.00 98.38 88 GLU A O 1
ATOM 738 N N . ALA A 1 89 ? -3.062 -3.950 7.026 1.00 98.31 89 ALA A N 1
ATOM 739 C CA . ALA A 1 89 ? -1.836 -4.679 6.706 1.00 98.31 89 ALA A CA 1
ATOM 740 C C . ALA A 1 89 ? -1.926 -5.390 5.344 1.00 98.31 89 ALA A C 1
ATOM 742 O O . ALA A 1 89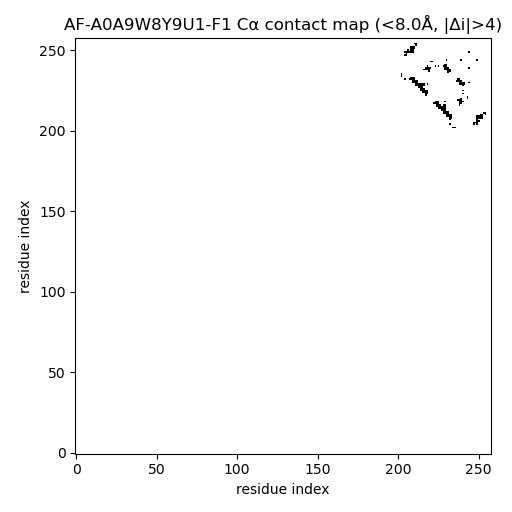 ? -0.985 -5.367 4.546 1.00 98.31 89 ALA A O 1
ATOM 743 N N . ARG A 1 90 ? -3.084 -5.984 5.018 1.00 98.38 90 ARG A N 1
ATOM 744 C CA . ARG A 1 90 ? -3.315 -6.600 3.702 1.00 98.38 90 ARG A CA 1
ATOM 745 C C . ARG A 1 90 ? -3.345 -5.564 2.577 1.00 98.38 90 ARG A C 1
ATOM 747 O O . ARG A 1 90 ? -2.858 -5.850 1.482 1.00 98.38 90 ARG A O 1
ATOM 754 N N . ALA A 1 91 ? -3.935 -4.393 2.806 1.00 98.00 91 ALA A N 1
ATOM 755 C CA . ALA A 1 91 ? -3.950 -3.305 1.833 1.00 98.00 91 ALA A CA 1
ATOM 756 C C . ALA A 1 91 ? -2.535 -2.753 1.600 1.00 98.00 91 ALA A C 1
ATOM 758 O O . ALA A 1 91 ? -2.127 -2.583 0.451 1.00 98.00 91 ALA A O 1
ATOM 759 N N . GLU A 1 92 ? -1.755 -2.578 2.664 1.00 98.12 92 GLU A N 1
ATOM 760 C CA . GLU A 1 92 ? -0.362 -2.152 2.586 1.00 98.12 92 GLU A CA 1
ATOM 761 C C . GLU A 1 92 ? 0.497 -3.179 1.837 1.00 98.12 92 GLU A C 1
ATOM 763 O O . GLU A 1 92 ? 1.243 -2.816 0.927 1.00 98.12 92 GLU A O 1
ATOM 768 N N . GLN A 1 93 ? 0.343 -4.473 2.134 1.00 98.06 93 GLN A N 1
ATOM 769 C CA . GLN A 1 93 ? 1.045 -5.537 1.416 1.00 98.06 93 GLN A CA 1
ATOM 770 C C . GLN A 1 93 ? 0.719 -5.513 -0.084 1.00 98.06 93 GLN A C 1
ATOM 772 O O . GLN A 1 93 ? 1.628 -5.608 -0.911 1.00 98.06 93 GLN A O 1
ATOM 777 N N . LYS A 1 94 ? -0.559 -5.343 -0.448 1.00 97.94 94 LYS A N 1
ATOM 778 C CA . LYS A 1 94 ? -0.976 -5.201 -1.852 1.00 97.94 94 LYS A CA 1
ATOM 779 C C . LYS A 1 94 ? -0.373 -3.958 -2.503 1.00 97.94 94 LYS A C 1
ATOM 781 O O . LYS A 1 94 ? 0.088 -4.047 -3.636 1.00 97.94 94 LYS A O 1
ATOM 786 N N . SER A 1 95 ? -0.340 -2.831 -1.794 1.00 97.88 95 SER A N 1
ATOM 787 C CA . SER A 1 95 ? 0.271 -1.587 -2.277 1.00 97.88 95 SER A CA 1
ATOM 788 C C . SER A 1 95 ? 1.771 -1.761 -2.536 1.00 97.88 95 SER A C 1
ATOM 790 O O . SER A 1 95 ? 2.259 -1.457 -3.625 1.00 97.88 95 SER A O 1
ATOM 792 N N . ARG A 1 96 ? 2.501 -2.369 -1.591 1.00 98.19 96 ARG A N 1
ATOM 793 C CA . ARG A 1 96 ? 3.929 -2.688 -1.743 1.00 98.19 96 ARG A CA 1
ATOM 794 C C . ARG A 1 96 ? 4.178 -3.626 -2.926 1.00 98.19 96 ARG A C 1
ATOM 796 O O . ARG A 1 96 ? 5.084 -3.375 -3.715 1.00 98.19 96 ARG A O 1
ATOM 803 N N . GLN A 1 97 ? 3.362 -4.669 -3.088 1.00 97.75 97 GLN A N 1
ATOM 804 C CA . GLN A 1 97 ? 3.458 -5.579 -4.235 1.00 97.75 97 GLN A CA 1
ATOM 805 C C . GLN A 1 97 ? 3.169 -4.870 -5.565 1.00 97.75 97 GLN A C 1
ATOM 807 O O . GLN A 1 97 ? 3.880 -5.103 -6.540 1.00 97.75 97 GLN A O 1
ATOM 812 N N . ALA A 1 98 ? 2.168 -3.989 -5.619 1.00 97.75 98 ALA A N 1
ATOM 813 C CA . ALA A 1 98 ? 1.869 -3.201 -6.814 1.00 97.75 98 ALA A CA 1
ATOM 814 C C . ALA A 1 98 ? 3.033 -2.263 -7.174 1.00 97.75 98 ALA A C 1
ATOM 816 O O . ALA A 1 98 ? 3.446 -2.215 -8.331 1.00 97.75 98 ALA A O 1
ATOM 817 N N . ALA A 1 99 ? 3.627 -1.591 -6.184 1.00 97.62 99 ALA A N 1
ATOM 818 C CA . ALA A 1 99 ? 4.803 -0.749 -6.388 1.00 97.62 99 ALA A CA 1
ATOM 819 C C . ALA A 1 99 ? 6.022 -1.553 -6.877 1.00 97.62 99 ALA A C 1
ATOM 821 O O . ALA A 1 99 ? 6.753 -1.091 -7.752 1.00 97.62 99 ALA A O 1
ATOM 822 N N . GLN A 1 100 ? 6.235 -2.765 -6.353 1.00 98.06 100 GLN A N 1
ATOM 823 C CA . GLN A 1 100 ? 7.290 -3.664 -6.831 1.00 98.06 100 GLN A CA 1
ATOM 824 C C . GLN A 1 100 ? 7.062 -4.093 -8.282 1.00 98.06 100 GLN A C 1
ATOM 826 O O . GLN A 1 100 ? 7.997 -4.030 -9.077 1.00 98.06 100 GLN A O 1
ATOM 831 N N . ARG A 1 101 ? 5.831 -4.471 -8.647 1.00 97.81 101 ARG A N 1
ATOM 832 C CA . ARG A 1 101 ? 5.487 -4.822 -10.034 1.00 97.81 101 ARG A CA 1
ATOM 833 C C . ARG A 1 101 ? 5.706 -3.650 -10.982 1.00 97.81 101 ARG A C 1
ATOM 835 O O . ARG A 1 101 ? 6.364 -3.828 -11.995 1.00 97.81 101 ARG A O 1
ATOM 842 N N . ALA A 1 102 ? 5.270 -2.448 -10.610 1.00 97.50 102 ALA A N 1
ATOM 843 C CA . ALA A 1 102 ? 5.494 -1.252 -11.419 1.00 97.50 102 ALA A C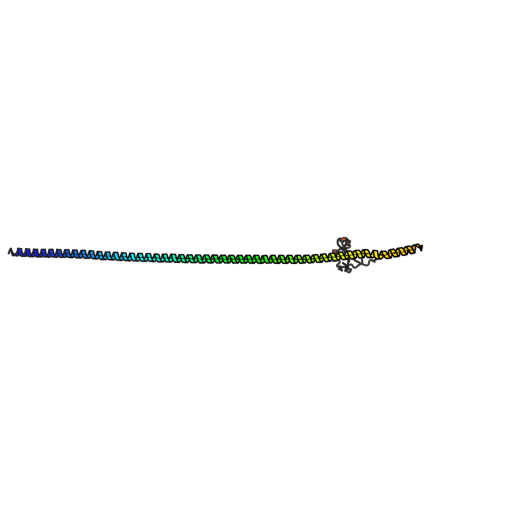A 1
ATOM 844 C C . ALA A 1 102 ? 6.993 -0.971 -11.646 1.00 97.50 102 ALA A C 1
ATOM 846 O O . ALA A 1 102 ? 7.394 -0.609 -12.750 1.00 97.50 102 ALA A O 1
ATOM 847 N N . ARG A 1 103 ? 7.843 -1.180 -10.629 1.00 97.44 103 ARG A N 1
ATOM 848 C CA . ARG A 1 103 ? 9.306 -1.074 -10.787 1.00 97.44 103 ARG A CA 1
ATOM 849 C C . ARG A 1 103 ? 9.858 -2.143 -11.726 1.00 97.44 103 ARG A C 1
ATOM 851 O O . ARG A 1 103 ? 10.618 -1.808 -12.626 1.00 97.44 103 ARG A O 1
ATOM 858 N N . GLN A 1 104 ? 9.439 -3.397 -11.561 1.00 97.62 104 GLN A N 1
ATOM 859 C CA . GLN A 1 104 ? 9.856 -4.492 -12.440 1.00 97.62 104 GLN A CA 1
ATOM 860 C C . GLN A 1 104 ? 9.435 -4.249 -13.893 1.00 97.62 104 GLN A C 1
ATOM 862 O O . GLN A 1 104 ? 10.233 -4.454 -14.800 1.00 97.62 104 GLN A O 1
ATOM 867 N N . GLU A 1 105 ? 8.218 -3.760 -14.129 1.00 97.88 105 GLU A N 1
ATOM 868 C CA . GLU A 1 105 ? 7.735 -3.394 -15.464 1.00 97.88 105 GLU A CA 1
ATOM 869 C C . GLU A 1 105 ? 8.566 -2.255 -16.069 1.00 97.88 105 GLU A C 1
ATOM 871 O O . GLU A 1 105 ? 8.940 -2.317 -17.241 1.00 97.88 105 GLU A O 1
ATOM 876 N N . GLN A 1 106 ? 8.924 -1.237 -15.278 1.00 97.19 106 GLN A N 1
ATOM 877 C CA . GLN A 1 106 ? 9.808 -0.160 -15.734 1.00 97.19 106 GLN A CA 1
ATOM 878 C C . GLN A 1 106 ? 11.213 -0.664 -16.085 1.00 97.19 106 GLN A C 1
ATOM 880 O O . GLN A 1 106 ? 11.760 -0.270 -17.119 1.00 97.19 106 GLN A O 1
ATOM 885 N N . GLU A 1 107 ? 11.786 -1.540 -15.260 1.00 97.38 107 GLU A N 1
ATOM 886 C CA . GLU A 1 107 ? 13.093 -2.158 -15.498 1.00 97.38 107 GLU A CA 1
ATOM 887 C C . GLU A 1 107 ? 13.077 -3.034 -16.754 1.00 97.38 107 GLU A C 1
ATOM 889 O O . GLU A 1 107 ? 13.956 -2.905 -17.607 1.00 97.38 107 GLU A O 1
ATOM 894 N N . GLN A 1 108 ? 12.048 -3.868 -16.920 1.00 97.88 108 GLN A N 1
ATOM 895 C CA . GLN A 1 108 ? 11.864 -4.698 -18.111 1.00 97.88 108 GLN A CA 1
ATOM 896 C C . GLN A 1 108 ? 11.701 -3.842 -19.369 1.00 97.88 108 GLN A C 1
ATOM 898 O O . GLN A 1 108 ? 12.377 -4.088 -20.367 1.00 97.88 108 GLN A O 1
ATOM 903 N N . ALA A 1 109 ? 10.885 -2.788 -19.314 1.00 97.19 109 ALA A N 1
ATOM 904 C CA . ALA A 1 109 ? 10.717 -1.863 -20.430 1.00 97.19 109 ALA A CA 1
ATOM 905 C C . ALA A 1 109 ? 12.024 -1.124 -20.772 1.00 97.19 109 ALA A C 1
ATOM 907 O O . ALA A 1 109 ? 12.320 -0.882 -21.943 1.00 97.19 109 ALA A O 1
ATOM 908 N N . ALA A 1 110 ? 12.831 -0.756 -19.772 1.00 97.06 110 ALA A N 1
ATOM 909 C CA . ALA A 1 110 ? 14.148 -0.162 -19.993 1.00 97.06 110 ALA A CA 1
ATOM 910 C C . ALA A 1 110 ? 15.129 -1.158 -20.633 1.00 97.06 110 ALA A C 1
ATOM 912 O O . ALA A 1 110 ? 15.811 -0.806 -21.597 1.00 97.06 110 ALA A O 1
ATOM 913 N N . ALA A 1 111 ? 15.156 -2.403 -20.155 1.00 97.56 111 ALA A N 1
ATOM 914 C CA . ALA A 1 111 ? 15.981 -3.466 -20.720 1.00 97.56 111 ALA A CA 1
ATOM 915 C C . ALA A 1 111 ? 15.582 -3.793 -22.167 1.00 97.56 111 ALA A C 1
ATOM 917 O O . ALA A 1 111 ? 16.449 -3.965 -23.025 1.00 97.56 111 ALA A O 1
ATOM 918 N N . GLU A 1 112 ? 14.283 -3.824 -22.468 1.00 97.06 112 GLU A N 1
ATOM 919 C CA . GLU A 1 112 ? 13.787 -4.063 -23.822 1.00 97.06 112 GLU A CA 1
ATOM 920 C C . GLU A 1 112 ? 14.161 -2.922 -24.774 1.00 97.06 112 GLU A C 1
ATOM 922 O O . GLU A 1 112 ? 14.640 -3.183 -25.880 1.00 97.06 112 GLU A O 1
ATOM 927 N N . ARG A 1 113 ? 14.020 -1.660 -24.341 1.00 96.75 113 ARG A N 1
ATOM 928 C CA . ARG A 1 113 ? 14.497 -0.498 -25.112 1.00 96.75 113 ARG A CA 1
ATOM 929 C C . ARG A 1 113 ? 15.983 -0.624 -25.437 1.00 96.75 113 ARG A C 1
ATOM 931 O O . ARG A 1 113 ? 16.355 -0.532 -26.604 1.00 96.75 113 ARG A O 1
ATOM 938 N N . LEU A 1 114 ? 16.803 -0.942 -24.436 1.00 96.81 114 LEU A N 1
ATOM 939 C CA . LEU A 1 114 ? 18.238 -1.145 -24.627 1.00 96.81 114 LEU A CA 1
ATOM 940 C C . LEU A 1 114 ? 18.538 -2.293 -25.604 1.00 96.81 114 LEU A C 1
ATOM 942 O O . LEU A 1 114 ? 19.454 -2.186 -26.419 1.00 96.81 114 LEU A O 1
ATOM 946 N N . ARG A 1 115 ? 17.773 -3.390 -25.548 1.00 97.25 115 ARG A N 1
ATOM 947 C CA . ARG A 1 115 ? 17.920 -4.513 -26.484 1.00 97.25 115 ARG 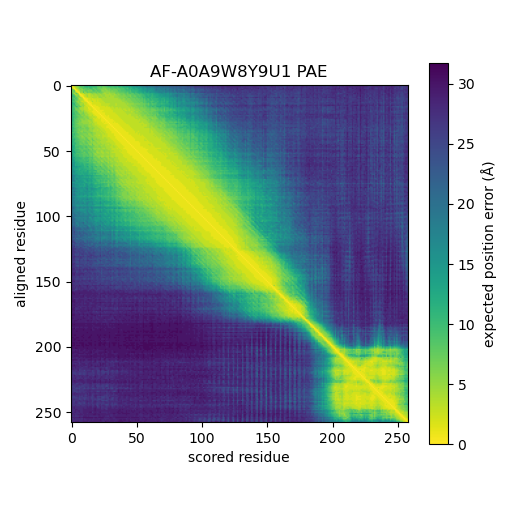A CA 1
ATOM 948 C C . ARG A 1 115 ? 17.638 -4.074 -27.920 1.00 97.25 115 ARG A C 1
ATOM 950 O O . ARG A 1 115 ? 18.461 -4.327 -28.795 1.00 97.25 115 ARG A O 1
ATOM 957 N N . ARG A 1 116 ? 16.530 -3.361 -28.140 1.00 96.81 116 ARG A N 1
ATOM 958 C CA . ARG A 1 116 ? 16.151 -2.826 -29.457 1.00 96.81 116 ARG A CA 1
ATOM 959 C C . ARG A 1 116 ? 17.182 -1.830 -29.987 1.00 96.81 116 ARG A C 1
ATOM 961 O O . ARG A 1 116 ? 17.467 -1.824 -31.179 1.00 96.81 116 ARG A O 1
ATOM 968 N N . ASP A 1 117 ? 17.764 -1.003 -29.125 1.00 96.31 117 ASP A N 1
ATOM 969 C CA . ASP A 1 117 ? 18.821 -0.068 -29.527 1.00 96.31 117 ASP A CA 1
ATOM 970 C C . ASP A 1 117 ? 20.086 -0.805 -29.977 1.00 96.31 117 ASP A C 1
ATOM 972 O O . ASP A 1 117 ? 20.647 -0.483 -31.023 1.00 96.31 117 ASP A O 1
ATOM 976 N N . ARG A 1 118 ? 20.483 -1.864 -29.260 1.00 96.38 118 ARG A N 1
ATOM 977 C CA . ARG A 1 118 ? 21.607 -2.724 -29.666 1.00 96.38 118 ARG A CA 1
ATOM 978 C C . ARG A 1 118 ? 21.343 -3.459 -30.978 1.00 96.38 118 ARG A C 1
ATOM 980 O O . ARG A 1 118 ? 22.252 -3.558 -31.798 1.00 96.38 118 ARG A O 1
ATOM 987 N N . GLU A 1 119 ? 20.127 -3.962 -31.181 1.00 95.88 119 GLU A N 1
ATOM 988 C CA . GLU A 1 119 ? 19.712 -4.590 -32.443 1.00 95.88 119 GLU A CA 1
ATOM 989 C C . GLU A 1 119 ? 19.814 -3.584 -33.602 1.00 95.88 119 GLU A C 1
ATOM 991 O O . GLU A 1 119 ? 20.485 -3.863 -34.597 1.00 95.88 119 GLU A O 1
ATOM 996 N N . ARG A 1 120 ? 19.281 -2.366 -33.429 1.00 95.50 120 ARG A N 1
ATOM 997 C CA . ARG A 1 120 ? 19.386 -1.283 -34.423 1.00 95.50 120 ARG A CA 1
ATOM 998 C C . ARG A 1 120 ? 20.832 -0.888 -34.717 1.00 95.50 120 ARG A C 1
ATOM 1000 O O . ARG A 1 120 ? 21.195 -0.702 -35.878 1.00 95.50 120 ARG A O 1
ATOM 1007 N N . GLU A 1 121 ? 21.683 -0.780 -33.700 1.00 94.50 121 GLU A N 1
ATOM 1008 C CA . GLU A 1 121 ? 23.111 -0.524 -33.908 1.00 94.50 121 GLU A CA 1
ATOM 1009 C C . GLU A 1 121 ? 23.798 -1.656 -34.679 1.00 94.50 121 GLU A C 1
ATOM 1011 O O . GLU A 1 121 ? 24.621 -1.394 -35.560 1.00 94.50 121 GLU A O 1
ATOM 1016 N N . ALA A 1 122 ? 23.486 -2.915 -34.365 1.00 93.19 122 ALA A N 1
ATOM 1017 C CA . ALA A 1 122 ? 24.046 -4.064 -35.067 1.00 93.19 122 ALA A CA 1
ATOM 1018 C C . ALA A 1 122 ? 23.629 -4.071 -36.548 1.00 93.19 122 ALA A C 1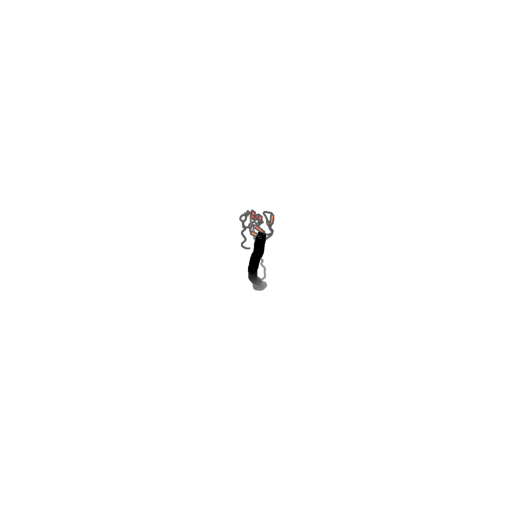
ATOM 1020 O O . ALA A 1 122 ? 24.480 -4.250 -37.425 1.00 93.19 122 ALA A O 1
ATOM 1021 N N . GLU A 1 123 ? 22.359 -3.780 -36.840 1.00 93.44 123 GLU A N 1
ATOM 1022 C CA . GLU A 1 123 ? 21.848 -3.612 -38.203 1.00 93.44 123 GLU A CA 1
ATOM 1023 C C . GLU A 1 123 ? 22.574 -2.481 -38.944 1.00 93.44 123 GLU A C 1
ATOM 1025 O O . GLU A 1 123 ? 23.068 -2.679 -40.060 1.00 93.44 123 GLU A O 1
ATOM 1030 N N . GLN A 1 124 ? 22.742 -1.315 -38.314 1.00 93.25 124 GLN A N 1
ATOM 1031 C CA . GLN A 1 124 ? 23.485 -0.192 -38.897 1.00 93.25 124 GLN A CA 1
ATOM 1032 C C . GLN A 1 124 ? 24.954 -0.542 -39.171 1.00 93.25 124 GLN A C 1
ATOM 1034 O O . GLN A 1 124 ? 25.495 -0.216 -40.230 1.00 93.25 124 GLN A O 1
ATOM 1039 N N . ARG A 1 125 ? 25.619 -1.255 -38.255 1.00 92.19 125 ARG A N 1
ATOM 1040 C CA . ARG A 1 125 ? 27.001 -1.715 -38.463 1.00 92.19 125 ARG A CA 1
ATOM 1041 C C . ARG A 1 125 ? 27.087 -2.702 -39.624 1.00 92.19 125 ARG A C 1
ATOM 1043 O O . ARG A 1 125 ? 28.023 -2.614 -40.422 1.00 92.19 125 ARG A O 1
ATOM 1050 N N . SER A 1 126 ? 26.123 -3.614 -39.739 1.00 89.19 126 SER A N 1
ATOM 1051 C CA . SER A 1 126 ? 26.077 -4.597 -40.823 1.00 89.19 126 SER A CA 1
ATOM 1052 C C . SER A 1 126 ? 25.869 -3.933 -42.189 1.00 89.19 126 SER A C 1
ATOM 1054 O O . SER A 1 126 ? 26.645 -4.184 -43.112 1.00 89.19 126 SER A O 1
ATOM 1056 N N . SER A 1 127 ? 24.925 -2.995 -42.301 1.00 90.94 127 SER A N 1
ATOM 1057 C CA . SER A 1 127 ? 24.669 -2.260 -43.544 1.00 90.94 127 SER A CA 1
ATOM 1058 C C . SER A 1 127 ? 25.873 -1.410 -43.950 1.00 90.94 127 SER A C 1
ATOM 1060 O O . SER A 1 127 ? 26.303 -1.438 -45.104 1.00 90.94 127 SER A O 1
ATOM 1062 N N . HIS A 1 128 ? 26.514 -0.736 -42.996 1.00 91.25 128 HIS A N 1
ATOM 1063 C CA . HIS A 1 128 ? 27.735 0.017 -43.260 1.00 91.25 128 HIS A CA 1
ATOM 1064 C C . HIS A 1 128 ? 28.906 -0.882 -43.694 1.00 91.25 128 HIS A C 1
ATOM 1066 O O . HIS A 1 128 ? 29.683 -0.492 -44.571 1.00 91.25 128 HIS A O 1
ATOM 1072 N N . ARG A 1 129 ? 29.025 -2.101 -43.147 1.00 91.31 129 ARG A N 1
ATOM 1073 C CA . ARG A 1 129 ? 30.013 -3.093 -43.605 1.00 91.31 129 ARG A CA 1
ATOM 1074 C C . ARG A 1 129 ? 29.764 -3.491 -45.060 1.00 91.31 129 ARG A C 1
ATOM 1076 O O . ARG A 1 129 ? 30.713 -3.471 -45.842 1.00 91.31 129 ARG A O 1
ATOM 1083 N N . VAL A 1 130 ? 28.514 -3.774 -45.431 1.00 91.19 130 VAL A N 1
ATOM 1084 C CA . VAL A 1 130 ? 28.129 -4.091 -46.819 1.00 91.19 130 VAL A CA 1
ATOM 1085 C C . VAL A 1 130 ? 28.469 -2.929 -47.755 1.00 91.19 130 VAL A C 1
ATOM 1087 O O . VAL A 1 130 ? 29.104 -3.129 -48.789 1.00 91.19 130 VAL A O 1
ATOM 1090 N N . LEU A 1 131 ? 28.148 -1.690 -47.368 1.00 91.62 131 LEU A N 1
ATOM 1091 C CA . LEU A 1 131 ? 28.479 -0.501 -48.161 1.00 91.62 131 LEU A CA 1
ATOM 1092 C C . LEU A 1 131 ? 29.993 -0.308 -48.334 1.00 91.62 131 LEU A C 1
ATOM 1094 O O . LEU A 1 131 ? 30.449 0.055 -49.422 1.00 91.62 131 LEU A O 1
ATOM 1098 N N . ARG A 1 132 ? 30.792 -0.548 -47.286 1.00 92.31 132 ARG A N 1
ATOM 1099 C CA . ARG A 1 132 ? 32.260 -0.498 -47.376 1.00 92.31 132 ARG A CA 1
ATOM 1100 C C . ARG A 1 132 ? 32.804 -1.566 -48.315 1.00 92.31 132 ARG A C 1
ATOM 1102 O O . ARG A 1 132 ? 33.664 -1.249 -49.135 1.00 92.31 132 ARG A O 1
ATOM 1109 N N . GLN A 1 133 ? 32.292 -2.789 -48.219 1.00 93.50 133 GLN A N 1
ATOM 1110 C CA . GLN A 1 133 ? 32.697 -3.884 -49.092 1.00 93.50 133 GLN A CA 1
ATOM 1111 C C . GLN A 1 133 ? 32.371 -3.572 -50.558 1.00 93.50 133 GLN A C 1
ATOM 1113 O O . GLN A 1 133 ? 33.267 -3.614 -51.396 1.00 93.50 133 GLN A O 1
ATOM 1118 N N . ALA A 1 134 ? 31.154 -3.107 -50.850 1.00 92.25 134 ALA A N 1
ATOM 1119 C CA . ALA A 1 134 ? 30.765 -2.703 -52.200 1.00 92.25 134 ALA A CA 1
ATOM 1120 C C . ALA A 1 134 ? 31.657 -1.577 -52.765 1.00 92.25 134 ALA A C 1
ATOM 1122 O O . ALA A 1 134 ? 32.002 -1.574 -53.949 1.00 92.25 134 ALA A O 1
ATOM 1123 N N . ARG A 1 135 ? 32.070 -0.606 -51.933 1.00 93.75 135 ARG A N 1
ATOM 1124 C CA . ARG A 1 135 ? 33.036 0.432 -52.345 1.00 93.75 135 ARG A CA 1
ATOM 1125 C C . ARG A 1 135 ? 34.406 -0.161 -52.664 1.00 93.75 135 ARG A C 1
ATOM 1127 O O . ARG A 1 135 ? 35.005 0.230 -53.666 1.00 93.75 135 ARG A O 1
ATOM 1134 N N . TRP A 1 136 ? 34.895 -1.075 -51.831 1.00 94.88 136 TRP A N 1
ATOM 1135 C CA . TRP A 1 136 ? 36.181 -1.736 -52.036 1.00 94.88 136 TRP A CA 1
ATOM 1136 C C . TRP A 1 136 ? 36.187 -2.570 -53.323 1.00 94.88 136 TRP A C 1
ATOM 1138 O O . TRP A 1 136 ? 37.089 -2.409 -54.141 1.00 94.88 136 TRP A O 1
ATOM 1148 N N . GLU A 1 137 ? 35.139 -3.357 -53.571 1.00 93.75 137 GLU A N 1
ATOM 1149 C CA . GLU A 1 137 ? 34.982 -4.164 -54.790 1.00 93.75 137 GLU A CA 1
ATOM 1150 C C . GLU A 1 137 ? 34.953 -3.292 -56.053 1.00 93.75 137 GLU A C 1
ATOM 1152 O O . GLU A 1 137 ? 35.641 -3.582 -57.033 1.00 93.75 137 GLU A O 1
ATOM 1157 N N . ARG A 1 138 ? 34.239 -2.157 -56.024 1.00 93.38 138 ARG A N 1
ATOM 1158 C CA . ARG A 1 138 ? 34.247 -1.189 -57.137 1.00 93.38 138 ARG A CA 1
ATOM 1159 C C . ARG A 1 138 ? 35.641 -0.623 -57.406 1.00 93.38 138 ARG A C 1
ATOM 1161 O O . ARG A 1 138 ? 36.018 -0.468 -58.569 1.00 93.38 138 ARG A O 1
ATOM 1168 N N . GLN A 1 139 ? 36.402 -0.305 -56.356 1.00 93.12 139 GLN A N 1
ATOM 1169 C CA . GLN A 1 139 ? 37.778 0.175 -56.497 1.00 93.12 139 GLN A CA 1
ATOM 1170 C C . GLN A 1 139 ? 38.709 -0.915 -57.032 1.00 93.12 139 GLN A C 1
ATOM 1172 O O . GLN A 1 139 ? 39.520 -0.626 -57.912 1.00 93.12 139 GLN A O 1
ATOM 1177 N N . ALA A 1 140 ? 38.580 -2.153 -56.550 1.00 94.06 140 ALA A N 1
ATOM 1178 C CA . ALA A 1 140 ? 39.342 -3.295 -57.045 1.00 94.06 140 ALA A CA 1
ATOM 1179 C C . ALA A 1 140 ? 39.072 -3.525 -58.540 1.00 94.06 140 ALA A C 1
ATOM 1181 O O . ALA A 1 140 ? 40.010 -3.520 -59.334 1.00 94.06 140 ALA A O 1
ATOM 1182 N N . ALA A 1 141 ? 37.802 -3.560 -58.953 1.00 93.62 141 ALA A N 1
ATOM 1183 C CA . ALA A 1 141 ? 37.419 -3.692 -60.358 1.00 93.62 141 ALA A CA 1
ATOM 1184 C C . ALA A 1 141 ? 37.943 -2.535 -61.231 1.00 93.62 141 ALA A C 1
ATOM 1186 O O . ALA A 1 141 ? 38.353 -2.740 -62.373 1.00 93.62 141 ALA A O 1
ATOM 1187 N N . ALA A 1 142 ? 37.958 -1.300 -60.715 1.00 93.69 142 ALA A N 1
ATOM 1188 C CA . ALA A 1 142 ? 38.550 -0.165 -61.424 1.00 93.69 142 ALA A CA 1
ATOM 1189 C C . ALA A 1 142 ? 40.072 -0.317 -61.594 1.00 93.69 142 ALA A C 1
ATOM 1191 O O . ALA A 1 142 ? 40.588 -0.068 -62.684 1.00 93.69 142 ALA A O 1
ATOM 1192 N N . ARG A 1 143 ? 40.780 -0.773 -60.553 1.00 94.06 143 ARG A N 1
ATOM 1193 C CA . ARG A 1 143 ? 42.222 -1.061 -60.615 1.00 94.06 143 ARG A CA 1
ATOM 1194 C C . ARG A 1 143 ? 42.533 -2.181 -61.600 1.00 94.06 143 ARG A C 1
ATOM 1196 O O . ARG A 1 143 ? 43.460 -2.031 -62.387 1.00 94.06 143 ARG A O 1
ATOM 1203 N N . GLU A 1 144 ? 41.744 -3.253 -61.611 1.00 92.44 144 GLU A N 1
ATOM 1204 C CA . GLU A 1 144 ? 41.895 -4.347 -62.577 1.00 92.44 144 GLU A CA 1
ATOM 1205 C C . GLU A 1 144 ? 41.694 -3.874 -64.019 1.00 92.44 144 GLU A C 1
ATOM 1207 O O . GLU A 1 144 ? 42.487 -4.221 -64.895 1.00 92.44 144 GLU A O 1
ATOM 1212 N N . ARG A 1 145 ? 40.683 -3.032 -64.275 1.00 92.88 145 ARG A N 1
ATOM 1213 C CA . ARG A 1 145 ? 40.481 -2.418 -65.598 1.00 92.88 145 ARG A CA 1
ATOM 1214 C C . ARG A 1 145 ? 41.686 -1.583 -66.030 1.00 92.88 145 ARG A C 1
ATOM 1216 O O . ARG A 1 145 ? 42.129 -1.718 -67.167 1.00 92.88 145 ARG A O 1
ATOM 1223 N N . LEU A 1 146 ? 42.238 -0.764 -65.132 1.00 93.00 146 LEU A N 1
ATOM 1224 C CA . LEU A 1 146 ? 43.446 0.022 -65.412 1.00 93.00 146 LEU A CA 1
ATOM 1225 C C . LEU A 1 146 ? 44.662 -0.872 -65.682 1.00 93.00 146 LEU A C 1
ATOM 1227 O O . LEU A 1 146 ? 45.411 -0.615 -66.620 1.00 93.00 146 LEU A O 1
ATOM 1231 N N . LEU A 1 147 ? 44.841 -1.940 -64.902 1.00 94.12 147 LEU A N 1
ATOM 1232 C CA . LEU A 1 147 ? 45.894 -2.936 -65.113 1.00 94.12 147 LEU A CA 1
ATOM 1233 C C . LEU A 1 147 ? 45.787 -3.585 -66.496 1.00 94.12 147 LEU A C 1
ATOM 1235 O O . LEU A 1 147 ? 46.772 -3.601 -67.229 1.00 94.12 147 LEU A O 1
ATOM 1239 N N . ARG A 1 148 ? 44.592 -4.044 -66.891 1.00 91.12 148 ARG A N 1
ATOM 1240 C CA . ARG A 1 148 ? 44.356 -4.615 -68.228 1.00 91.12 148 ARG A CA 1
ATOM 1241 C C . ARG A 1 148 ? 44.661 -3.615 -69.341 1.00 91.12 148 ARG A C 1
ATOM 1243 O O . ARG A 1 148 ? 45.346 -3.968 -70.294 1.00 91.12 148 ARG A O 1
ATOM 1250 N N . LEU A 1 149 ? 44.208 -2.366 -69.210 1.00 93.00 149 LEU A N 1
ATOM 1251 C CA . LEU A 1 149 ? 44.514 -1.314 -70.184 1.00 93.00 149 LEU A CA 1
ATOM 1252 C C . LEU A 1 149 ? 46.019 -1.047 -70.287 1.00 93.00 149 LEU A C 1
ATOM 1254 O O . LEU A 1 149 ? 46.536 -0.920 -71.392 1.00 93.00 149 LEU A O 1
ATOM 1258 N N . ASN A 1 150 ? 46.737 -1.014 -69.163 1.00 90.44 150 ASN A N 1
ATOM 1259 C CA . ASN A 1 150 ? 48.189 -0.836 -69.160 1.00 90.44 150 ASN A CA 1
ATOM 1260 C C . ASN A 1 150 ? 48.923 -1.997 -69.843 1.00 90.44 150 ASN A C 1
ATOM 1262 O O . ASN A 1 150 ? 49.880 -1.748 -70.574 1.00 90.44 150 ASN A O 1
ATOM 1266 N N . ILE A 1 151 ? 48.468 -3.239 -69.646 1.00 88.81 151 ILE A N 1
ATOM 1267 C CA . ILE A 1 151 ? 49.014 -4.413 -70.343 1.00 88.81 151 ILE A CA 1
ATOM 1268 C C . ILE A 1 151 ? 48.802 -4.266 -71.854 1.00 88.81 151 ILE A C 1
ATOM 1270 O O . ILE A 1 151 ? 49.776 -4.309 -72.601 1.00 88.81 151 ILE A O 1
ATOM 1274 N N . LEU A 1 152 ? 47.573 -3.977 -72.296 1.00 87.81 152 LEU A N 1
ATOM 1275 C CA . LEU A 1 152 ? 47.250 -3.785 -73.718 1.00 87.81 152 LEU A CA 1
ATOM 1276 C C . LEU A 1 152 ? 48.047 -2.633 -74.352 1.00 87.81 152 LEU A C 1
ATOM 1278 O O . LEU A 1 152 ? 48.533 -2.748 -75.477 1.00 87.81 152 LEU A O 1
ATOM 1282 N N . LEU A 1 153 ? 48.219 -1.518 -73.635 1.00 87.56 153 LEU A N 1
ATOM 1283 C CA . LEU A 1 153 ? 49.054 -0.400 -74.083 1.00 87.56 153 LEU A CA 1
ATOM 1284 C C . LEU A 1 153 ? 50.535 -0.790 -74.152 1.00 87.56 153 LEU A C 1
ATOM 1286 O O . LEU A 1 153 ? 51.237 -0.363 -75.069 1.00 87.56 153 LEU A O 1
ATOM 1290 N N . GLY A 1 154 ? 51.018 -1.598 -73.207 1.00 84.88 154 GLY A N 1
ATOM 1291 C CA . GLY A 1 154 ? 52.360 -2.173 -73.231 1.00 84.88 154 GLY A CA 1
ATOM 1292 C C . GLY A 1 154 ? 52.575 -3.067 -74.453 1.00 84.88 154 GLY A C 1
ATOM 1293 O O . GLY A 1 154 ? 53.550 -2.882 -75.180 1.00 84.88 154 GLY A O 1
ATOM 1294 N N . GLU A 1 155 ? 51.637 -3.970 -74.730 1.00 83.12 155 GLU A N 1
ATOM 1295 C CA . GLU A 1 155 ? 51.644 -4.845 -75.907 1.00 83.12 155 GLU A CA 1
ATOM 1296 C C . GLU A 1 155 ? 51.602 -4.040 -77.213 1.00 83.12 155 GLU A C 1
ATOM 1298 O O . GLU A 1 155 ? 52.424 -4.275 -78.100 1.00 83.12 155 GLU A O 1
ATOM 1303 N N . GLN A 1 156 ? 50.739 -3.020 -77.317 1.00 77.56 156 GLN A N 1
ATOM 1304 C CA . GLN A 1 156 ? 50.719 -2.116 -78.475 1.00 77.56 156 GLN A CA 1
ATOM 1305 C C . GLN A 1 156 ? 52.043 -1.368 -78.650 1.00 77.56 156 GLN A C 1
ATOM 1307 O O . G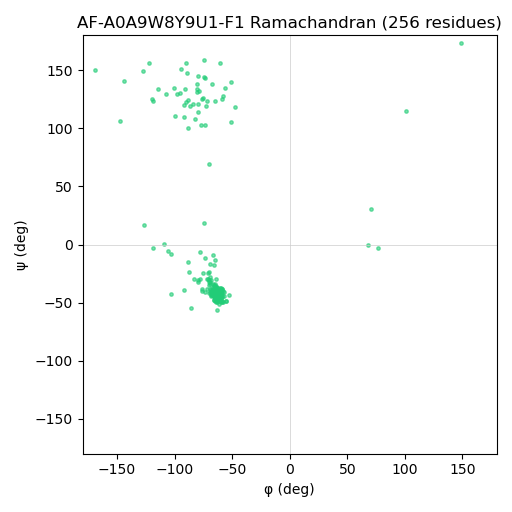LN A 1 156 ? 52.567 -1.285 -79.764 1.00 77.56 156 GLN A O 1
ATOM 1312 N N . ARG A 1 157 ? 52.620 -0.838 -77.565 1.00 76.00 157 ARG A N 1
ATOM 1313 C CA . ARG A 1 157 ? 53.914 -0.139 -77.605 1.00 76.00 157 ARG A CA 1
ATOM 1314 C C . ARG A 1 157 ? 55.061 -1.061 -78.002 1.00 76.00 157 ARG A C 1
ATOM 1316 O O . ARG A 1 157 ? 56.007 -0.579 -78.612 1.00 76.00 157 ARG A O 1
ATOM 1323 N N . GLN A 1 158 ? 54.990 -2.354 -77.693 1.00 72.88 158 GLN A N 1
ATOM 1324 C CA . GLN A 1 158 ? 55.968 -3.349 -78.143 1.00 72.88 158 GLN A CA 1
ATOM 1325 C C . GLN A 1 158 ? 55.721 -3.806 -79.591 1.00 72.88 158 GLN A C 1
ATOM 1327 O O . GLN A 1 158 ? 56.677 -4.068 -80.328 1.00 72.88 158 GLN A O 1
ATOM 1332 N N . ALA A 1 159 ? 54.463 -3.852 -80.037 1.00 67.56 159 ALA A N 1
ATOM 1333 C CA . ALA A 1 159 ? 54.091 -4.191 -81.409 1.00 67.56 159 ALA A CA 1
ATOM 1334 C C . ALA A 1 159 ? 54.435 -3.071 -82.409 1.00 67.56 159 ALA A C 1
ATOM 1336 O O . ALA A 1 159 ? 54.929 -3.354 -83.500 1.00 67.56 159 ALA A O 1
ATOM 1337 N N . ALA A 1 160 ? 54.257 -1.802 -82.034 1.00 62.78 160 ALA A N 1
ATOM 1338 C CA . ALA A 1 160 ? 54.515 -0.642 -82.890 1.00 62.78 160 ALA A CA 1
ATOM 1339 C C . ALA A 1 160 ? 55.948 -0.572 -83.477 1.00 62.78 160 ALA A C 1
ATOM 1341 O O . ALA A 1 160 ? 56.086 -0.406 -84.692 1.00 62.78 160 ALA A O 1
ATOM 1342 N N . PRO A 1 161 ? 57.040 -0.737 -82.702 1.00 61.59 161 PRO A N 1
ATOM 1343 C CA . PRO A 1 161 ? 58.386 -0.767 -83.260 1.00 61.59 161 PRO A CA 1
ATOM 1344 C C . PRO A 1 161 ? 58.633 -2.021 -84.101 1.00 61.59 161 PRO A C 1
ATOM 1346 O O . PRO A 1 161 ? 59.373 -1.931 -85.073 1.00 61.59 161 PRO A O 1
ATOM 1349 N N . ARG A 1 162 ? 58.004 -3.169 -83.808 1.00 61.66 162 ARG A N 1
ATOM 1350 C CA . ARG A 1 162 ? 58.109 -4.372 -84.659 1.00 61.66 162 ARG A CA 1
ATOM 1351 C C . ARG A 1 162 ? 57.435 -4.165 -86.018 1.00 61.66 162 ARG A C 1
ATOM 1353 O O . ARG A 1 162 ? 58.014 -4.527 -87.040 1.00 61.66 162 ARG A O 1
ATOM 1360 N N . GLN A 1 163 ? 56.269 -3.521 -86.042 1.00 63.75 163 GLN A N 1
ATOM 1361 C CA . GLN A 1 163 ? 55.553 -3.190 -87.276 1.00 63.75 163 GLN A CA 1
ATOM 1362 C C . GLN A 1 163 ? 56.252 -2.109 -88.106 1.00 63.75 163 GLN A C 1
ATOM 1364 O O . GLN A 1 163 ? 56.193 -2.177 -89.325 1.00 63.75 163 GLN A O 1
ATOM 1369 N N . LYS A 1 164 ? 56.952 -1.151 -87.481 1.00 62.81 164 LYS A N 1
ATOM 1370 C CA . LYS A 1 164 ? 57.786 -0.170 -88.202 1.00 62.81 164 LYS A CA 1
ATOM 1371 C C . LYS A 1 164 ? 59.107 -0.768 -88.694 1.00 62.81 164 LYS A C 1
ATOM 1373 O O . LYS A 1 164 ? 59.508 -0.513 -89.825 1.00 62.81 164 LYS A O 1
ATOM 1378 N N . ARG A 1 165 ? 59.753 -1.615 -87.883 1.00 64.94 165 ARG A N 1
ATOM 1379 C CA . ARG A 1 165 ? 61.033 -2.258 -88.226 1.00 64.94 165 ARG A CA 1
ATOM 1380 C C . ARG A 1 165 ? 60.912 -3.290 -89.336 1.00 64.94 165 ARG A C 1
ATOM 1382 O O . ARG A 1 165 ? 61.892 -3.489 -90.034 1.00 64.94 165 ARG A O 1
ATOM 1389 N N . ARG A 1 166 ? 59.763 -3.945 -89.523 1.00 68.00 166 ARG A N 1
ATOM 1390 C CA . ARG A 1 166 ? 59.586 -4.942 -90.593 1.00 68.00 166 ARG A CA 1
ATOM 1391 C C . ARG A 1 166 ? 59.721 -4.336 -92.007 1.00 68.00 166 ARG A C 1
ATOM 1393 O O . ARG A 1 166 ? 60.642 -4.750 -92.703 1.00 68.00 166 ARG A O 1
ATOM 1400 N N . PRO A 1 167 ? 58.948 -3.306 -92.406 1.00 69.12 167 PRO A N 1
ATOM 1401 C CA . PRO A 1 167 ? 59.120 -2.645 -93.699 1.00 69.12 167 PRO A CA 1
ATOM 1402 C C . PRO A 1 167 ? 60.411 -1.822 -93.780 1.00 69.12 167 PRO A C 1
ATOM 1404 O O . PRO A 1 167 ? 60.905 -1.571 -94.870 1.00 69.12 167 PRO A O 1
ATOM 1407 N N . GLU A 1 168 ? 60.984 -1.373 -92.660 1.00 67.25 168 GLU A N 1
ATOM 1408 C CA . GLU A 1 168 ? 62.286 -0.691 -92.667 1.00 67.25 168 GLU A CA 1
ATOM 1409 C C . GLU A 1 168 ? 63.457 -1.669 -92.855 1.00 67.25 168 GLU A C 1
ATOM 1411 O O . GLU A 1 168 ? 64.395 -1.368 -93.585 1.00 67.25 168 GLU A O 1
ATOM 1416 N N . ALA A 1 169 ? 63.398 -2.862 -92.261 1.00 71.38 169 ALA A N 1
ATOM 1417 C CA . ALA A 1 169 ? 64.351 -3.941 -92.508 1.00 71.38 169 ALA A CA 1
ATOM 1418 C C . ALA A 1 169 ? 64.223 -4.478 -93.937 1.00 71.38 169 ALA A C 1
ATOM 1420 O O . ALA A 1 169 ? 65.235 -4.767 -94.565 1.00 71.38 169 ALA A O 1
ATOM 1421 N N . GLU A 1 170 ? 63.004 -4.562 -94.466 1.00 74.81 170 GLU A N 1
ATOM 1422 C CA . GLU A 1 170 ? 62.738 -4.918 -95.861 1.00 74.81 170 GLU A CA 1
ATOM 1423 C C . GLU A 1 170 ? 63.262 -3.841 -96.821 1.00 74.81 170 GLU A C 1
ATOM 1425 O O . GLU A 1 170 ? 64.025 -4.159 -97.728 1.00 74.81 170 GLU A O 1
ATOM 1430 N N . ARG A 1 171 ? 63.019 -2.553 -96.534 1.00 77.25 171 ARG A N 1
ATOM 1431 C CA . ARG A 1 171 ? 63.648 -1.431 -97.255 1.00 77.25 171 ARG A CA 1
ATOM 1432 C C . ARG A 1 171 ? 65.170 -1.434 -97.156 1.00 77.25 171 ARG A C 1
ATOM 1434 O O . ARG A 1 171 ? 65.828 -1.094 -98.127 1.00 77.25 171 ARG A O 1
ATOM 1441 N N . ARG A 1 172 ? 65.754 -1.807 -96.012 1.00 72.81 172 ARG A N 1
ATOM 1442 C CA . ARG A 1 172 ? 67.213 -1.946 -95.861 1.00 72.81 172 ARG A CA 1
ATOM 1443 C C . ARG A 1 172 ? 67.766 -3.134 -96.642 1.00 72.81 172 ARG A C 1
ATOM 1445 O O . ARG A 1 172 ? 68.872 -3.007 -97.143 1.00 72.81 172 ARG A O 1
ATOM 1452 N N . ARG A 1 173 ? 67.029 -4.243 -96.769 1.00 74.94 173 ARG A N 1
ATOM 1453 C CA . ARG A 1 173 ? 67.402 -5.357 -97.659 1.00 74.94 173 ARG A CA 1
ATOM 1454 C C . ARG A 1 173 ? 67.356 -4.917 -99.118 1.00 74.94 173 ARG A C 1
ATOM 1456 O O . ARG A 1 173 ? 68.368 -5.046 -99.784 1.00 74.94 173 ARG A O 1
ATOM 1463 N N . GLN A 1 174 ? 66.282 -4.255 -99.546 1.00 73.12 174 GLN A N 1
ATOM 1464 C CA . GLN A 1 174 ? 66.173 -3.673 -100.890 1.00 73.12 174 GLN A CA 1
ATOM 1465 C C . GLN A 1 174 ? 67.266 -2.628 -101.168 1.00 73.12 174 GLN A C 1
ATOM 1467 O O . GLN A 1 174 ? 67.855 -2.618 -102.239 1.00 73.12 174 GLN A O 1
ATOM 1472 N N . HIS A 1 175 ? 67.595 -1.765 -100.200 1.00 66.44 175 HIS A N 1
ATOM 1473 C CA . HIS A 1 175 ? 68.695 -0.804 -100.336 1.00 66.44 175 HIS A CA 1
ATOM 1474 C C . HIS A 1 175 ? 70.081 -1.448 -100.277 1.00 66.44 175 HIS A C 1
ATOM 1476 O O . HIS A 1 175 ? 71.007 -0.882 -100.844 1.00 66.44 175 HIS A O 1
ATOM 1482 N N . ALA A 1 176 ? 70.258 -2.562 -99.563 1.00 61.66 176 ALA A N 1
ATOM 1483 C CA . ALA A 1 176 ? 71.512 -3.309 -99.535 1.00 61.66 176 ALA A CA 1
ATOM 1484 C C . ALA A 1 176 ? 71.715 -4.073 -100.848 1.00 61.66 176 ALA A C 1
ATOM 1486 O O . ALA A 1 176 ? 72.808 -4.014 -101.392 1.00 61.66 176 ALA A O 1
ATOM 1487 N N . GLU A 1 177 ? 70.654 -4.675 -101.391 1.00 63.53 177 GLU A N 1
ATOM 1488 C CA . GLU A 1 177 ? 70.617 -5.252 -102.741 1.00 63.53 177 GLU A CA 1
ATOM 1489 C C . GLU A 1 177 ? 70.886 -4.174 -103.807 1.00 63.53 177 GLU A C 1
ATOM 1491 O O . GLU A 1 177 ? 71.724 -4.369 -104.681 1.00 63.53 177 GLU A O 1
ATOM 1496 N N . ALA A 1 178 ? 70.300 -2.979 -103.670 1.00 59.50 178 ALA A N 1
ATOM 1497 C CA . ALA A 1 178 ? 70.587 -1.846 -104.556 1.00 59.50 178 ALA A CA 1
ATOM 1498 C C . ALA A 1 178 ? 71.991 -1.233 -104.349 1.00 59.50 178 ALA A C 1
ATOM 1500 O O . ALA A 1 178 ? 72.537 -0.613 -105.257 1.00 59.50 178 ALA A O 1
ATOM 1501 N N . LYS A 1 179 ? 72.602 -1.379 -103.162 1.00 52.09 179 LYS A N 1
ATOM 1502 C CA . LYS A 1 179 ? 73.970 -0.903 -102.866 1.00 52.09 179 LYS A CA 1
ATOM 1503 C C . LYS A 1 179 ? 75.061 -1.917 -103.195 1.00 52.09 179 LYS A C 1
ATOM 1505 O O . LYS A 1 179 ? 76.213 -1.505 -103.293 1.00 52.09 179 LYS A O 1
ATOM 1510 N N . SER A 1 180 ? 74.736 -3.193 -103.411 1.00 50.47 180 SER A N 1
ATOM 1511 C CA . SER A 1 180 ? 75.681 -4.143 -104.016 1.00 50.47 180 SER A CA 1
ATOM 1512 C C . SER A 1 180 ? 76.017 -3.817 -105.478 1.00 50.47 180 SER A C 1
ATOM 1514 O O . SER A 1 180 ? 76.973 -4.381 -105.996 1.00 50.47 180 SER A O 1
ATOM 1516 N N . GLU A 1 181 ? 75.313 -2.870 -106.110 1.00 50.53 181 GLU A N 1
ATOM 1517 C CA . GLU A 1 181 ? 75.576 -2.421 -107.488 1.00 50.53 181 GLU A CA 1
ATOM 1518 C C . GLU A 1 181 ? 76.165 -1.005 -107.614 1.00 50.53 181 GLU A C 1
ATOM 1520 O O . GLU A 1 181 ? 76.439 -0.566 -108.727 1.00 50.53 181 GLU A O 1
ATOM 1525 N N . SER A 1 182 ? 76.423 -0.270 -106.524 1.00 43.78 182 SER A N 1
ATOM 1526 C CA . SER A 1 182 ? 76.992 1.079 -106.658 1.00 43.78 182 SER A CA 1
ATOM 1527 C C . SER A 1 182 ? 77.923 1.464 -105.516 1.00 43.78 182 SER A C 1
ATOM 1529 O O . SER A 1 182 ? 77.519 1.800 -104.401 1.00 43.78 182 SER A O 1
ATOM 1531 N N . THR A 1 183 ? 79.201 1.459 -105.868 1.00 38.69 183 THR A N 1
ATOM 1532 C CA . THR A 1 183 ? 80.362 1.934 -105.126 1.00 38.69 183 THR A CA 1
ATOM 1533 C C . THR A 1 183 ? 80.279 3.437 -104.806 1.00 38.69 183 THR A C 1
ATOM 1535 O O . THR A 1 183 ? 79.682 4.213 -105.547 1.00 38.69 183 THR A O 1
ATOM 1538 N N . VAL A 1 184 ? 81.013 3.818 -103.751 1.00 45.22 184 VAL A N 1
ATOM 1539 C CA . VAL A 1 184 ? 81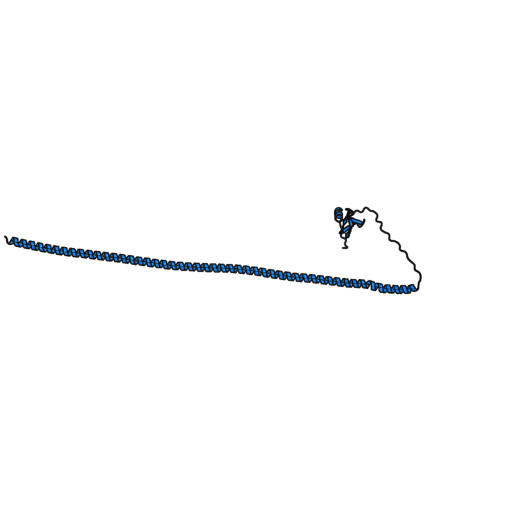.466 5.159 -103.309 1.00 45.22 184 VAL A CA 1
ATOM 1540 C C . VAL A 1 184 ? 80.662 5.813 -102.159 1.00 45.22 184 VAL A C 1
ATOM 1542 O O . VAL A 1 184 ? 79.494 6.165 -102.322 1.00 45.22 184 VAL A O 1
ATOM 1545 N N . PRO A 1 185 ? 81.288 6.032 -100.978 1.00 43.22 185 PRO A N 1
ATOM 1546 C CA . PRO A 1 185 ? 80.690 6.750 -99.858 1.00 43.22 185 PRO A CA 1
ATOM 1547 C C . PRO A 1 185 ? 81.006 8.252 -99.921 1.00 43.22 185 PRO A C 1
ATOM 1549 O O . PRO A 1 185 ? 82.161 8.646 -100.061 1.00 43.22 185 PRO A O 1
ATOM 1552 N N . VAL A 1 186 ? 79.992 9.096 -99.720 1.00 42.34 186 VAL A N 1
ATOM 1553 C CA . VAL A 1 186 ? 80.176 10.525 -99.426 1.00 42.34 186 VAL A CA 1
ATOM 1554 C C . VAL A 1 186 ? 79.573 10.813 -98.057 1.00 42.34 186 VAL A C 1
ATOM 1556 O O . VAL A 1 186 ? 78.416 10.502 -97.779 1.00 42.34 186 VAL A O 1
ATOM 1559 N N . ARG A 1 187 ? 80.418 11.361 -97.188 1.00 47.06 187 ARG A N 1
ATOM 1560 C CA . ARG A 1 187 ? 80.155 11.787 -95.814 1.00 47.06 187 ARG A CA 1
ATOM 1561 C C . ARG A 1 187 ? 79.673 13.243 -95.842 1.00 47.06 187 ARG A C 1
ATOM 1563 O O . ARG A 1 187 ? 80.419 14.068 -96.358 1.00 47.06 187 ARG A O 1
ATOM 1570 N N . PRO A 1 188 ? 78.502 13.583 -95.278 1.00 47.25 188 PRO A N 1
ATOM 1571 C CA . PRO A 1 188 ? 78.192 14.976 -94.971 1.00 47.25 188 PRO A CA 1
ATOM 1572 C C . PRO A 1 188 ? 78.405 15.285 -93.492 1.00 47.25 188 PRO A C 1
ATOM 1574 O O . PRO A 1 188 ? 78.022 14.530 -92.596 1.00 47.25 188 PRO A O 1
ATOM 1577 N N . GLU A 1 189 ? 79.054 16.419 -93.291 1.00 37.16 189 GLU A N 1
ATOM 1578 C CA . GLU A 1 189 ? 79.469 17.024 -92.038 1.00 37.16 189 GLU A CA 1
ATOM 1579 C C . GLU A 1 189 ? 78.298 17.741 -91.350 1.00 37.16 189 GLU A C 1
ATOM 1581 O O . GLU A 1 189 ? 77.412 18.308 -91.988 1.00 37.16 189 GLU A O 1
ATOM 1586 N N . PHE A 1 190 ? 78.296 17.689 -90.019 1.00 45.41 190 PHE A N 1
ATOM 1587 C CA . PHE A 1 190 ? 77.378 18.420 -89.148 1.00 45.41 190 PHE A CA 1
ATOM 1588 C C . PHE A 1 190 ? 77.739 19.912 -89.097 1.00 45.41 190 PHE A C 1
ATOM 1590 O O . PHE A 1 190 ? 78.921 20.220 -88.944 1.00 45.41 190 PHE A O 1
ATOM 1597 N N . PRO A 1 191 ? 76.757 20.830 -89.035 1.00 50.03 191 PRO A N 1
ATOM 1598 C CA . PRO A 1 191 ? 76.964 22.140 -88.440 1.00 50.03 191 PRO A CA 1
ATOM 1599 C C . PRO A 1 191 ? 76.546 22.180 -86.951 1.00 50.03 191 PRO A C 1
ATOM 1601 O O . PRO A 1 191 ? 75.665 21.423 -86.527 1.00 50.03 191 PRO A O 1
ATOM 1604 N N . PRO A 1 192 ? 77.187 23.043 -86.138 1.00 45.09 192 PRO A N 1
ATOM 1605 C CA . PRO A 1 192 ? 77.183 22.961 -84.684 1.00 45.09 192 PRO A CA 1
ATOM 1606 C C . PRO A 1 192 ? 76.047 23.736 -84.004 1.00 45.09 192 PRO A C 1
ATOM 1608 O O . PRO A 1 192 ? 75.510 24.718 -84.510 1.00 45.09 192 PRO A O 1
ATOM 1611 N N . GLN A 1 193 ? 75.735 23.277 -82.793 1.00 47.69 193 GLN A N 1
ATOM 1612 C CA . GLN A 1 193 ? 74.834 23.894 -81.826 1.00 47.69 193 GLN A CA 1
ATOM 1613 C C . GLN A 1 193 ? 75.391 25.238 -81.338 1.00 47.69 193 GLN A C 1
ATOM 1615 O O . GLN A 1 193 ? 76.469 25.289 -80.748 1.00 47.69 193 GLN A O 1
ATOM 1620 N N . THR A 1 194 ? 74.631 26.319 -81.496 1.00 40.62 194 THR A N 1
ATOM 1621 C CA . THR A 1 194 ? 74.901 27.581 -80.799 1.00 40.62 194 THR A CA 1
ATOM 1622 C C . THR A 1 194 ? 74.321 27.518 -79.390 1.00 40.62 194 THR A C 1
ATOM 1624 O O . THR A 1 194 ? 73.104 27.539 -79.195 1.00 40.62 194 THR A O 1
ATOM 1627 N N . GLN A 1 195 ? 75.218 27.416 -78.409 1.00 47.47 195 GLN A N 1
ATOM 1628 C CA . GLN A 1 195 ? 74.929 27.580 -76.992 1.00 47.47 195 GLN A CA 1
ATOM 1629 C C . GLN A 1 195 ? 74.543 29.027 -76.668 1.00 47.47 195 GLN A C 1
ATOM 1631 O O . GLN A 1 195 ? 75.155 29.995 -77.110 1.00 47.47 195 GLN A O 1
ATOM 1636 N N . THR A 1 196 ? 73.521 29.118 -75.831 1.00 47.38 196 THR A N 1
ATOM 1637 C CA . THR A 1 196 ? 73.028 30.268 -75.080 1.00 47.38 196 THR A CA 1
ATOM 1638 C C . THR A 1 196 ? 74.128 31.045 -74.350 1.00 47.38 196 THR A C 1
ATOM 1640 O O . THR A 1 196 ? 74.709 30.532 -73.396 1.00 47.38 196 THR A O 1
ATOM 1643 N N . GLN A 1 197 ? 74.313 32.316 -74.704 1.00 46.31 197 GLN A N 1
ATOM 1644 C CA . GLN A 1 197 ? 74.878 33.329 -73.811 1.00 46.31 197 GLN A CA 1
ATOM 1645 C C . GLN A 1 197 ? 73.715 34.147 -73.240 1.00 46.31 197 GLN A C 1
ATOM 1647 O O . GLN A 1 197 ? 73.032 34.857 -73.973 1.00 46.31 197 GLN A O 1
ATOM 1652 N N . ARG A 1 198 ? 73.442 34.003 -71.938 1.00 48.47 198 ARG A N 1
ATOM 1653 C CA . ARG A 1 198 ? 72.578 34.936 -71.205 1.00 48.47 198 ARG A CA 1
ATOM 1654 C C . ARG A 1 198 ? 73.473 36.012 -70.609 1.00 48.47 198 ARG A C 1
ATOM 1656 O O . ARG A 1 198 ? 74.266 35.732 -69.715 1.00 48.47 198 ARG A O 1
ATOM 1663 N N . SER A 1 199 ? 73.356 37.207 -71.168 1.00 51.69 199 SER A N 1
ATOM 1664 C CA . SER A 1 199 ? 73.858 38.465 -70.632 1.00 51.69 199 SER A CA 1
ATOM 1665 C C . SER A 1 199 ? 73.399 38.656 -69.183 1.00 51.69 199 SER A C 1
ATOM 1667 O O . SER A 1 199 ? 72.264 38.329 -68.828 1.00 51.69 199 SER A O 1
ATOM 1669 N N . GLY A 1 200 ? 74.306 39.166 -68.346 1.00 55.75 200 GLY A N 1
ATOM 1670 C CA . GLY A 1 200 ? 74.059 39.553 -66.958 1.00 55.75 200 GLY A CA 1
ATOM 1671 C C . GLY A 1 200 ? 73.177 40.794 -66.868 1.00 55.75 200 GLY A C 1
ATOM 1672 O O . GLY A 1 200 ? 73.643 41.865 -66.504 1.00 55.75 200 GLY A O 1
ATOM 1673 N N . GLU A 1 201 ? 71.909 40.646 -67.227 1.00 61.59 201 GLU A N 1
ATOM 1674 C CA . GLU A 1 201 ? 70.876 41.609 -66.868 1.00 61.59 201 GLU A CA 1
ATOM 1675 C C . GLU A 1 201 ? 70.535 41.399 -65.391 1.00 61.59 201 GLU A C 1
ATOM 1677 O O . GLU A 1 201 ? 70.232 40.277 -64.969 1.00 61.59 201 GLU A O 1
ATOM 1682 N N . GLU A 1 202 ? 70.620 42.470 -64.600 1.00 66.38 202 GLU A N 1
ATOM 1683 C CA . GLU A 1 202 ? 70.197 42.494 -63.202 1.00 66.38 202 GLU A CA 1
ATOM 1684 C C . GLU A 1 202 ? 68.768 41.953 -63.104 1.00 66.38 202 GLU A C 1
ATOM 1686 O O . GLU A 1 202 ? 67.786 42.559 -63.530 1.00 66.38 202 GLU A O 1
ATOM 1691 N N . CYS A 1 203 ? 68.662 40.725 -62.612 1.00 72.31 203 CYS A N 1
ATOM 1692 C CA . CYS A 1 203 ? 67.404 40.018 -62.557 1.00 72.31 203 CYS A CA 1
ATOM 1693 C C . CYS A 1 203 ? 66.612 40.527 -61.347 1.00 72.31 203 CYS A C 1
ATOM 1695 O O . CYS A 1 203 ? 67.009 40.293 -60.206 1.00 72.31 203 CYS A O 1
ATOM 1697 N N . ASP A 1 204 ? 65.477 41.195 -61.572 1.00 73.12 204 ASP A N 1
ATOM 1698 C CA . ASP A 1 204 ? 64.585 41.573 -60.473 1.00 73.12 204 ASP A CA 1
ATOM 1699 C C . ASP A 1 204 ? 63.845 40.334 -59.940 1.00 73.12 204 ASP A C 1
ATOM 1701 O O . ASP A 1 204 ? 62.905 39.794 -60.530 1.00 73.12 204 ASP A O 1
ATOM 1705 N N . HIS A 1 205 ? 64.324 39.845 -58.801 1.00 71.44 205 HIS A N 1
ATOM 1706 C CA . HIS A 1 205 ? 63.888 38.602 -58.177 1.00 71.44 205 HIS A CA 1
ATOM 1707 C C . HIS A 1 205 ? 62.507 38.681 -57.519 1.00 71.44 205 HIS A C 1
ATOM 1709 O O . HIS A 1 205 ? 61.951 37.633 -57.174 1.00 71.44 205 HIS A O 1
ATOM 1715 N N . ARG A 1 206 ? 61.946 39.888 -57.358 1.00 68.56 206 ARG A N 1
ATOM 1716 C CA . ARG A 1 206 ? 60.641 40.089 -56.710 1.00 68.56 206 ARG A CA 1
ATOM 1717 C C . ARG A 1 206 ? 59.458 39.763 -57.616 1.00 68.56 206 ARG A C 1
ATOM 1719 O O . ARG A 1 206 ? 58.423 39.333 -57.116 1.00 68.56 206 ARG A O 1
ATOM 1726 N N . GLN A 1 207 ? 59.608 39.936 -58.929 1.00 64.06 207 GLN A N 1
ATOM 1727 C CA . GLN A 1 207 ? 58.483 39.881 -59.873 1.00 64.06 207 GLN A CA 1
ATOM 1728 C C . GLN A 1 207 ? 58.422 38.603 -60.718 1.00 64.06 207 GLN A C 1
ATOM 1730 O O . GLN A 1 207 ? 57.476 38.405 -61.480 1.00 64.06 207 GLN A O 1
ATOM 1735 N N . LEU A 1 208 ? 59.418 37.723 -60.616 1.00 61.41 208 LEU A N 1
ATOM 1736 C CA . LEU A 1 208 ? 59.491 36.532 -61.460 1.00 61.41 208 LEU A CA 1
ATOM 1737 C C . LEU A 1 208 ? 58.768 35.342 -60.838 1.00 61.41 208 LEU A C 1
ATOM 1739 O O . LEU A 1 208 ? 58.751 35.160 -59.627 1.00 61.41 208 LEU A O 1
ATOM 1743 N N . LEU A 1 209 ? 58.193 34.498 -61.692 1.00 72.94 209 LEU A N 1
ATOM 1744 C CA . LEU A 1 209 ? 57.551 33.252 -61.290 1.00 72.94 209 LEU A CA 1
ATOM 1745 C C . LEU A 1 209 ? 58.622 32.202 -61.005 1.00 72.94 209 LEU A C 1
ATOM 1747 O O . LEU A 1 209 ? 59.219 31.635 -61.922 1.00 72.94 209 LEU A O 1
ATOM 1751 N N . TRP A 1 210 ? 58.890 31.960 -59.726 1.00 82.25 210 TRP A N 1
ATOM 1752 C CA . TRP A 1 210 ? 59.878 30.965 -59.330 1.00 82.25 210 TRP A CA 1
ATOM 1753 C C . TRP A 1 210 ? 59.323 29.555 -59.515 1.00 82.25 210 TRP A C 1
ATOM 1755 O O . TRP A 1 210 ? 58.272 29.210 -58.969 1.00 82.25 210 TRP A O 1
ATOM 1765 N N . LEU A 1 211 ? 60.061 28.721 -60.247 1.00 82.75 211 LEU A N 1
ATOM 1766 C CA . LEU A 1 211 ? 59.683 27.331 -60.472 1.00 82.75 211 LEU A CA 1
ATOM 1767 C C . LEU A 1 211 ? 60.064 26.483 -59.263 1.00 82.75 211 LEU A C 1
ATOM 1769 O O . LEU A 1 211 ? 61.181 26.566 -58.748 1.00 82.75 211 LEU A O 1
ATOM 1773 N N . TRP A 1 212 ? 59.129 25.646 -58.826 1.00 84.81 212 TRP A N 1
ATOM 1774 C CA . TRP A 1 212 ? 59.367 24.683 -57.761 1.00 84.81 212 TRP A CA 1
ATOM 1775 C C . TRP A 1 212 ? 60.099 23.461 -58.320 1.00 84.81 212 TRP A C 1
ATOM 1777 O O . TRP A 1 212 ? 59.592 22.792 -59.219 1.00 84.81 212 TRP A O 1
ATOM 1787 N N . LYS A 1 213 ? 61.286 23.155 -57.789 1.00 82.38 213 LYS A N 1
ATOM 1788 C CA . LYS A 1 213 ? 62.077 21.985 -58.184 1.00 82.38 213 LYS A CA 1
ATOM 1789 C C . LYS A 1 213 ? 62.297 21.077 -56.976 1.00 82.38 213 LYS A C 1
ATOM 1791 O O . LYS A 1 213 ? 62.793 21.511 -55.936 1.00 82.38 213 LYS A O 1
ATOM 1796 N N . LYS A 1 214 ? 61.924 19.802 -57.108 1.00 84.81 214 LYS A N 1
ATOM 1797 C CA . LYS A 1 214 ? 62.214 18.760 -56.109 1.00 84.81 214 LYS A CA 1
ATOM 1798 C C . LYS A 1 214 ? 63.659 18.286 -56.294 1.00 84.81 214 LYS A C 1
ATOM 1800 O O . LYS A 1 214 ? 64.068 18.000 -57.417 1.00 84.81 214 LYS A O 1
ATOM 1805 N N . GLY A 1 215 ? 64.427 18.221 -55.211 1.00 84.56 215 GLY A N 1
ATOM 1806 C CA . GLY A 1 215 ? 65.853 17.875 -55.240 1.00 84.56 215 GLY A CA 1
ATOM 1807 C C . GLY A 1 215 ? 66.643 18.567 -54.129 1.00 84.56 215 GLY A C 1
ATOM 1808 O O . GLY A 1 215 ? 66.084 19.398 -53.412 1.00 84.56 215 GLY A O 1
ATOM 1809 N N . ARG A 1 216 ? 67.927 18.204 -53.985 1.00 87.38 216 ARG A N 1
ATOM 1810 C CA . ARG A 1 216 ? 68.862 18.874 -53.069 1.00 87.38 216 ARG A CA 1
ATOM 1811 C C . ARG A 1 216 ? 69.592 19.985 -53.812 1.00 87.38 216 ARG A C 1
ATOM 1813 O O . ARG A 1 216 ? 70.287 19.697 -54.782 1.00 87.38 216 ARG A O 1
ATOM 1820 N N . THR A 1 217 ? 69.442 21.211 -53.332 1.00 88.69 217 THR A N 1
ATOM 1821 C CA . THR A 1 217 ? 70.130 22.390 -53.874 1.00 88.69 217 THR A CA 1
ATOM 1822 C C . THR A 1 217 ? 70.478 23.322 -52.720 1.00 88.69 217 THR A C 1
ATOM 1824 O O . THR A 1 217 ? 69.667 23.479 -51.801 1.00 88.69 217 THR A O 1
ATOM 1827 N N . ASP A 1 218 ? 71.655 23.936 -52.750 1.00 90.94 218 ASP A N 1
ATOM 1828 C CA . ASP A 1 218 ? 72.026 24.955 -51.769 1.00 90.94 218 ASP A CA 1
ATOM 1829 C C . ASP A 1 218 ? 71.295 26.267 -52.059 1.00 90.94 218 ASP A C 1
ATOM 1831 O O . ASP A 1 218 ? 70.995 26.597 -53.205 1.00 90.94 218 ASP A O 1
ATOM 1835 N N . CYS A 1 219 ? 70.911 26.980 -51.002 1.00 91.81 219 CYS A N 1
ATOM 1836 C CA . CYS A 1 219 ? 70.246 28.268 -51.136 1.00 91.81 219 CYS A CA 1
ATOM 1837 C C . CYS A 1 219 ? 71.279 29.381 -51.317 1.00 91.81 219 CYS A C 1
ATOM 1839 O O . CYS A 1 219 ? 72.036 29.648 -50.388 1.00 91.81 219 CYS A O 1
ATOM 1841 N N . ASP A 1 220 ? 71.209 30.122 -52.420 1.00 90.25 220 ASP A N 1
ATOM 1842 C CA . ASP A 1 220 ? 72.158 31.203 -52.733 1.00 90.25 220 ASP A CA 1
ATOM 1843 C C . ASP A 1 220 ? 72.075 32.398 -51.762 1.00 90.25 220 ASP A C 1
ATOM 1845 O O . ASP A 1 220 ? 72.999 33.197 -51.664 1.00 90.25 220 ASP A O 1
ATOM 1849 N N . VAL A 1 221 ? 70.980 32.518 -50.998 1.00 88.81 221 VAL A N 1
ATOM 1850 C CA . VAL A 1 221 ? 70.764 33.621 -50.040 1.00 88.81 221 VAL A CA 1
ATOM 1851 C C . VAL A 1 221 ? 71.265 33.286 -48.634 1.00 88.81 221 VAL A C 1
ATOM 1853 O O . VAL A 1 221 ? 71.785 34.156 -47.944 1.00 88.81 221 VAL A O 1
ATOM 1856 N N . CYS A 1 222 ? 71.071 32.050 -48.162 1.00 91.88 222 CYS A N 1
ATOM 1857 C CA . CYS A 1 222 ? 71.420 31.668 -46.783 1.00 91.88 222 CYS A CA 1
ATOM 1858 C C . CYS A 1 222 ? 72.475 30.560 -46.676 1.00 91.88 222 CYS A C 1
ATOM 1860 O O . CYS A 1 222 ? 72.811 30.163 -45.563 1.00 91.88 222 CYS A O 1
ATOM 1862 N N . GLY A 1 223 ? 72.937 30.012 -47.802 1.00 90.88 223 GLY A N 1
ATOM 1863 C CA . GLY A 1 223 ? 73.912 28.921 -47.882 1.00 90.88 223 GLY A CA 1
ATOM 1864 C C . GLY A 1 223 ? 73.417 27.560 -47.382 1.00 90.88 223 GLY A C 1
ATOM 1865 O O . GLY A 1 223 ? 74.170 26.594 -47.391 1.00 90.88 223 GLY A O 1
ATOM 1866 N N . LYS A 1 224 ? 72.165 27.445 -46.914 1.00 92.88 224 LYS A N 1
ATOM 1867 C CA . LYS A 1 224 ? 71.633 26.183 -46.374 1.00 92.88 224 LYS A CA 1
ATOM 1868 C C . LYS A 1 224 ? 71.182 25.239 -47.487 1.00 92.88 224 LYS A C 1
ATOM 1870 O O . LYS A 1 224 ? 70.468 25.650 -48.403 1.00 92.88 224 LYS A O 1
ATOM 1875 N N . MET A 1 225 ? 71.497 23.955 -47.329 1.00 90.38 225 MET A N 1
ATOM 1876 C CA . MET A 1 225 ? 71.081 22.890 -48.243 1.00 90.38 225 MET A CA 1
ATOM 1877 C C . MET A 1 225 ? 69.584 22.578 -48.108 1.00 90.38 225 MET A C 1
ATOM 1879 O O . MET A 1 225 ? 69.099 22.153 -47.055 1.00 90.38 225 MET A O 1
ATOM 1883 N N . CYS A 1 226 ? 68.827 22.759 -49.188 1.00 88.25 226 CYS A N 1
ATOM 1884 C CA . CYS A 1 226 ? 67.391 22.496 -49.228 1.00 88.25 226 CYS A CA 1
ATOM 1885 C C . CYS A 1 226 ? 67.132 21.035 -49.604 1.00 88.25 226 CYS A C 1
ATOM 1887 O O . CYS A 1 226 ? 67.180 20.684 -50.774 1.00 88.25 226 CYS A O 1
ATOM 1889 N N . ALA A 1 227 ? 66.836 20.167 -48.631 1.00 82.56 227 ALA A N 1
ATOM 1890 C CA . ALA A 1 227 ? 66.736 18.722 -48.882 1.00 82.56 227 ALA A CA 1
ATOM 1891 C C . ALA A 1 227 ? 65.457 18.260 -49.615 1.00 82.56 227 ALA A C 1
ATOM 1893 O O . ALA A 1 227 ? 65.449 17.183 -50.206 1.00 82.56 227 ALA A O 1
ATOM 1894 N N . LYS A 1 228 ? 64.362 19.029 -49.533 1.00 82.38 228 LYS A N 1
ATOM 1895 C CA . LYS A 1 228 ? 63.043 18.626 -50.065 1.00 82.38 228 LYS A CA 1
ATOM 1896 C C . LYS A 1 228 ? 62.705 19.314 -51.385 1.00 82.38 228 LYS A C 1
ATOM 1898 O O . LYS A 1 228 ? 62.190 18.675 -52.300 1.00 82.38 228 LYS A O 1
ATOM 1903 N N . SER A 1 229 ? 62.985 20.609 -51.479 1.00 84.81 229 SER A N 1
ATOM 1904 C CA . SER A 1 229 ? 62.749 21.390 -52.687 1.00 84.81 229 SER A CA 1
ATOM 1905 C C . SER A 1 229 ? 63.397 22.763 -52.609 1.00 84.81 229 SER A C 1
ATOM 1907 O O . SER A 1 229 ? 63.440 23.355 -51.528 1.00 84.81 229 SER A O 1
ATOM 1909 N N . SER A 1 230 ? 63.785 23.296 -53.761 1.00 87.88 230 SER A N 1
ATOM 1910 C CA . SER A 1 230 ? 64.238 24.675 -53.936 1.00 87.88 230 SER A CA 1
ATOM 1911 C C . SER A 1 230 ? 63.376 25.388 -54.976 1.00 87.88 230 SER A C 1
ATOM 1913 O O . SER A 1 230 ? 62.761 24.759 -55.841 1.00 87.88 230 SER A O 1
ATOM 1915 N N . PHE A 1 231 ? 63.326 26.711 -54.890 1.00 88.25 231 PHE A N 1
ATOM 1916 C CA . PHE A 1 231 ? 62.727 27.558 -55.914 1.00 88.25 231 PHE A CA 1
ATOM 1917 C C . PHE A 1 231 ? 63.844 28.077 -56.804 1.00 88.25 231 PHE A C 1
ATOM 1919 O O . PHE A 1 231 ? 64.812 28.605 -56.268 1.00 88.25 231 PHE A O 1
ATOM 1926 N N . CYS A 1 232 ? 63.716 27.954 -58.124 1.00 87.81 232 CYS A N 1
ATOM 1927 C CA . CYS A 1 232 ? 64.724 28.441 -59.067 1.00 87.81 232 CYS A CA 1
ATOM 1928 C C . CYS A 1 232 ? 64.176 29.590 -59.919 1.00 87.81 232 CYS A C 1
ATOM 1930 O O . CYS A 1 232 ? 63.075 29.487 -60.472 1.00 87.81 232 CYS A O 1
ATOM 1932 N N . CYS A 1 233 ? 64.953 30.664 -60.057 1.00 85.12 233 CYS A N 1
ATOM 1933 C CA . CYS A 1 233 ? 64.645 31.741 -60.990 1.00 85.12 233 CYS A CA 1
ATOM 1934 C C . CYS A 1 233 ? 64.882 31.251 -62.433 1.00 85.12 233 CYS A C 1
ATOM 1936 O O . CYS A 1 233 ? 65.997 30.838 -62.757 1.00 85.12 233 CYS A O 1
ATOM 1938 N N . PRO A 1 234 ? 63.888 31.310 -63.338 1.00 81.12 234 PRO A N 1
ATOM 1939 C CA . PRO A 1 234 ? 64.050 30.811 -64.703 1.00 81.12 234 PRO A CA 1
ATOM 1940 C C . PRO A 1 234 ? 65.002 31.664 -65.550 1.00 81.12 234 PRO A C 1
ATOM 1942 O O . PRO A 1 234 ? 65.456 31.189 -66.590 1.00 81.12 234 PRO A O 1
ATOM 1945 N N . LYS A 1 235 ? 65.303 32.906 -65.135 1.00 81.25 235 LYS A N 1
ATOM 1946 C CA . LYS A 1 235 ? 66.212 33.818 -65.847 1.00 81.25 235 LYS A CA 1
ATOM 1947 C C . LYS A 1 235 ? 67.677 33.601 -65.464 1.00 81.25 235 LYS A C 1
ATOM 1949 O O . LYS A 1 235 ? 68.484 33.333 -66.350 1.00 81.25 235 LYS A O 1
ATOM 1954 N N . CYS A 1 236 ? 68.006 33.662 -64.174 1.00 83.44 236 CYS A N 1
ATOM 1955 C CA . CYS A 1 236 ? 69.390 33.581 -63.690 1.00 83.44 236 CYS A CA 1
ATOM 1956 C C . CYS A 1 236 ? 69.770 32.221 -63.079 1.00 83.44 236 CYS A C 1
ATOM 1958 O O . CYS A 1 236 ? 70.933 31.996 -62.778 1.00 83.44 236 CYS A O 1
ATOM 1960 N N . GLY A 1 237 ? 68.815 31.307 -62.884 1.00 84.94 237 GLY A N 1
ATOM 1961 C CA . GLY A 1 237 ? 69.073 29.989 -62.299 1.00 84.94 237 GLY A CA 1
ATOM 1962 C C . GLY A 1 237 ? 69.267 29.979 -60.779 1.00 84.94 237 GLY A C 1
ATOM 1963 O O . GLY A 1 237 ? 69.376 28.893 -60.217 1.00 84.94 237 GLY A O 1
ATOM 1964 N N . MET A 1 238 ? 69.250 31.142 -60.116 1.00 87.56 238 MET A N 1
ATOM 1965 C CA . MET A 1 238 ? 69.424 31.252 -58.663 1.00 87.56 238 MET A CA 1
ATOM 1966 C C . MET A 1 238 ? 68.390 30.407 -57.907 1.00 87.56 238 MET A C 1
ATOM 1968 O O . MET A 1 238 ? 67.197 30.456 -58.225 1.00 87.56 238 MET A O 1
ATOM 1972 N N . ALA A 1 239 ? 68.845 29.659 -56.902 1.00 89.75 239 ALA A N 1
ATOM 1973 C CA . ALA A 1 239 ? 68.056 28.766 -56.071 1.00 89.75 239 ALA A CA 1
ATOM 1974 C C . ALA A 1 239 ? 67.861 29.325 -54.651 1.00 89.75 239 ALA A C 1
ATOM 1976 O O . ALA A 1 239 ? 68.811 29.673 -53.950 1.00 89.75 239 ALA A O 1
ATOM 1977 N N . VAL A 1 240 ? 66.615 29.364 -54.169 1.00 89.88 240 VAL A N 1
ATOM 1978 C CA . VAL A 1 240 ? 66.298 29.807 -52.798 1.00 89.88 240 VAL A CA 1
ATOM 1979 C C . VAL A 1 240 ? 65.448 28.802 -52.031 1.00 89.88 240 VAL A C 1
ATOM 1981 O O . VAL A 1 240 ? 64.622 28.077 -52.595 1.00 89.88 240 VAL A O 1
ATOM 1984 N N . CYS A 1 241 ? 65.644 28.770 -50.712 1.00 91.31 241 CYS A N 1
ATOM 1985 C CA . CYS A 1 241 ? 64.816 27.990 -49.800 1.00 91.31 241 CYS A CA 1
ATOM 1986 C C . CYS A 1 241 ? 63.442 28.651 -49.608 1.00 91.31 241 CYS A C 1
ATOM 1988 O O . CYS A 1 241 ? 63.291 29.858 -49.805 1.00 91.31 241 CYS A O 1
ATOM 1990 N N . GLN A 1 242 ? 62.441 27.876 -49.175 1.00 88.12 242 GLN A N 1
ATOM 1991 C CA . GLN A 1 242 ? 61.090 28.393 -48.910 1.00 88.12 242 GLN A CA 1
ATOM 1992 C C . GLN A 1 242 ? 61.117 29.602 -47.957 1.00 88.12 242 GLN A C 1
ATOM 1994 O O . GLN A 1 242 ? 60.486 30.613 -48.236 1.00 88.12 242 GLN A O 1
ATOM 1999 N N . THR A 1 243 ? 61.912 29.536 -46.886 1.00 88.31 243 THR A N 1
ATOM 2000 C CA . THR A 1 243 ? 61.998 30.606 -45.882 1.00 88.31 243 THR A CA 1
ATOM 2001 C C . THR A 1 243 ? 62.595 31.900 -46.443 1.00 88.31 243 THR A C 1
ATOM 2003 O O . THR A 1 243 ? 62.118 32.989 -46.134 1.00 88.31 243 THR A O 1
ATOM 2006 N N . CYS A 1 244 ? 63.632 31.803 -47.282 1.00 87.25 244 CYS A N 1
ATOM 2007 C CA . CYS A 1 244 ? 64.222 32.962 -47.953 1.00 87.25 244 CYS A CA 1
ATOM 2008 C C . CYS A 1 244 ? 63.280 33.530 -49.016 1.00 87.25 244 CYS A C 1
ATOM 2010 O O . CYS A 1 244 ? 63.207 34.744 -49.165 1.00 87.25 244 CYS A O 1
ATOM 2012 N N . LYS A 1 245 ? 62.514 32.677 -49.703 1.00 84.56 245 LYS A N 1
ATOM 2013 C CA . LYS A 1 245 ? 61.498 33.119 -50.660 1.00 84.56 245 LYS A CA 1
ATOM 2014 C C . LYS A 1 245 ? 60.420 33.977 -50.000 1.00 84.56 245 LYS A C 1
ATOM 2016 O O . LYS A 1 245 ? 60.087 35.035 -50.524 1.00 84.56 245 LYS A O 1
ATOM 2021 N N . ASP A 1 246 ? 59.922 33.545 -48.842 1.00 83.19 246 ASP A N 1
ATOM 2022 C CA . ASP A 1 246 ? 58.876 34.270 -48.113 1.00 83.19 246 ASP A CA 1
ATOM 2023 C C . ASP A 1 246 ? 59.383 35.645 -47.635 1.00 83.19 246 ASP A C 1
ATOM 2025 O O . ASP A 1 246 ? 58.650 36.628 -47.692 1.00 83.19 246 ASP A O 1
ATOM 2029 N N . ARG A 1 247 ? 60.671 35.757 -47.271 1.00 83.62 247 ARG A N 1
ATOM 2030 C CA . ARG A 1 247 ? 61.313 37.048 -46.947 1.00 83.62 247 ARG A CA 1
ATOM 2031 C C . ARG A 1 247 ? 61.499 37.964 -48.155 1.00 83.62 247 ARG A C 1
ATOM 2033 O O . ARG A 1 247 ? 61.460 39.179 -48.001 1.00 83.62 247 ARG A O 1
ATOM 2040 N N . LEU A 1 248 ? 61.722 37.396 -49.338 1.00 78.44 248 LEU A N 1
ATOM 2041 C CA . LEU A 1 248 ? 61.859 38.156 -50.582 1.00 78.44 248 LEU A CA 1
ATOM 2042 C C . LEU A 1 248 ? 60.504 38.613 -51.150 1.00 78.44 248 LEU A C 1
ATOM 2044 O O . LEU A 1 248 ? 60.490 39.394 -52.098 1.00 78.44 248 LEU A O 1
ATOM 2048 N N . GLY A 1 249 ? 59.384 38.172 -50.561 1.00 72.31 249 GLY A N 1
ATOM 2049 C CA . GLY A 1 249 ? 58.038 38.609 -50.933 1.00 72.31 249 GLY A CA 1
ATOM 2050 C C . GLY A 1 249 ? 57.578 38.093 -52.296 1.00 72.31 249 GLY A C 1
ATOM 2051 O O . GLY A 1 249 ? 56.831 38.782 -52.982 1.00 72.31 249 GLY A O 1
ATOM 2052 N N . VAL A 1 250 ? 58.043 36.909 -52.716 1.00 70.69 250 VAL A N 1
ATOM 2053 C CA . VAL A 1 250 ? 57.789 36.411 -54.076 1.00 70.69 250 VAL A CA 1
ATOM 2054 C C . VAL A 1 250 ? 56.582 35.475 -54.152 1.00 70.69 250 VAL A C 1
ATOM 2056 O O . VAL A 1 250 ? 56.492 34.483 -53.421 1.00 70.69 250 VAL A O 1
ATOM 2059 N N . HIS A 1 251 ? 55.680 35.743 -55.098 1.00 65.12 251 HIS A N 1
ATOM 2060 C CA . HIS A 1 251 ? 54.500 34.920 -55.362 1.00 65.12 251 HIS A CA 1
ATOM 2061 C C . HIS A 1 251 ? 54.846 33.657 -56.175 1.00 65.12 251 HIS A C 1
ATOM 2063 O O . HIS A 1 251 ? 55.523 33.720 -57.200 1.00 65.12 251 HIS A O 1
ATOM 2069 N N . VAL A 1 252 ? 54.361 32.487 -55.733 1.00 64.50 252 VAL A N 1
ATOM 2070 C CA . VAL A 1 252 ? 54.484 31.226 -56.493 1.00 64.50 252 VAL A CA 1
ATOM 2071 C C . VAL A 1 252 ? 53.280 31.067 -57.397 1.00 64.50 252 VAL A C 1
ATOM 2073 O O . VAL A 1 252 ? 52.156 30.961 -56.910 1.00 64.50 252 VAL A O 1
ATOM 2076 N N . VAL A 1 253 ? 53.521 30.928 -58.695 1.00 59.44 253 VAL A N 1
ATOM 2077 C CA . VAL A 1 253 ? 52.538 30.319 -59.590 1.00 59.44 253 VAL A CA 1
ATOM 2078 C C . VAL A 1 253 ? 52.773 28.816 -59.558 1.00 59.44 253 VAL A C 1
ATOM 2080 O O . VAL A 1 253 ? 53.868 28.337 -59.854 1.00 59.44 253 VAL A O 1
ATOM 2083 N N . LYS A 1 254 ? 51.758 28.061 -59.123 1.00 56.56 254 LYS A N 1
ATOM 2084 C CA . LYS A 1 254 ? 51.783 26.599 -59.218 1.00 56.56 254 LYS A CA 1
ATOM 2085 C C . LYS A 1 254 ? 51.936 26.234 -60.693 1.00 56.56 254 LYS A C 1
ATOM 2087 O O . LYS A 1 254 ? 51.154 26.701 -61.516 1.00 56.56 254 LYS A O 1
ATOM 2092 N N . SER A 1 255 ? 52.953 25.436 -61.013 1.00 53.44 255 SER A N 1
ATOM 2093 C CA . SER A 1 255 ? 53.148 24.945 -62.376 1.00 53.44 255 SER A CA 1
ATOM 2094 C C . SER A 1 255 ? 51.892 24.173 -62.806 1.00 53.44 255 SER A C 1
ATOM 2096 O O . SER A 1 255 ? 51.476 23.284 -62.065 1.00 53.44 255 SER A O 1
ATOM 2098 N N . PRO A 1 256 ? 51.271 24.477 -63.959 1.00 50.44 256 PRO A N 1
ATOM 2099 C CA . PRO A 1 256 ? 50.037 23.822 -64.409 1.00 50.44 256 PRO A CA 1
ATOM 2100 C C . PRO A 1 256 ? 50.248 22.385 -64.934 1.00 50.44 256 PRO A C 1
ATOM 2102 O O . PRO A 1 256 ? 49.413 21.876 -65.671 1.00 50.44 256 PRO A O 1
ATOM 2105 N N . MET A 1 257 ? 51.372 21.744 -64.600 1.00 50.81 257 MET A N 1
ATOM 2106 C CA . MET A 1 257 ? 51.812 20.459 -65.163 1.00 50.81 257 MET A CA 1
ATOM 2107 C C . MET A 1 257 ? 52.127 19.390 -64.094 1.00 50.81 257 MET A C 1
ATOM 2109 O O . MET A 1 257 ? 52.778 18.401 -64.420 1.00 50.81 257 MET A O 1
ATOM 2113 N N . ASP A 1 258 ? 51.662 19.569 -62.850 1.00 46.03 258 ASP A N 1
ATOM 2114 C CA . ASP A 1 258 ? 51.658 18.543 -61.785 1.00 46.03 258 ASP A CA 1
ATOM 2115 C C . ASP A 1 258 ? 50.233 18.291 -61.261 1.00 46.03 258 ASP A C 1
ATOM 2117 O O . ASP A 1 258 ? 49.521 19.288 -60.987 1.00 46.03 258 ASP A O 1
#

Solvent-accessible surface area (backbone atoms only — not comparable to full-atom values): 14603 Å² total; per-residue (Å²): 116,81,67,60,58,56,52,52,50,54,51,53,51,50,53,49,52,51,51,48,51,50,48,51,51,51,50,54,50,51,50,53,53,50,51,53,49,53,54,51,52,49,52,52,49,52,50,50,54,52,50,52,51,52,49,51,51,52,51,52,50,49,54,52,53,50,52,49,49,51,53,53,50,50,55,50,51,54,52,53,48,53,52,50,52,53,51,51,54,52,50,50,51,50,49,54,50,51,54,51,48,55,50,51,52,52,51,51,52,51,52,49,51,52,48,53,51,52,51,51,50,51,52,53,52,51,52,52,48,52,54,52,50,55,51,50,51,53,50,51,53,51,50,51,51,51,51,53,50,51,50,53,51,50,51,49,62,58,45,51,58,54,64,52,45,50,62,50,51,49,50,47,49,53,49,48,62,59,46,76,75,56,88,85,91,85,85,84,84,84,84,82,86,83,79,86,80,81,76,91,65,87,73,69,72,52,80,48,66,37,44,82,42,79,43,76,45,58,11,78,83,76,69,50,73,21,74,68,39,30,32,29,36,84,86,81,61,54,31,32,34,69,73,58,37,62,73,58,63,45,63,73,61,80,70,95,84,120